Protein 5A74 (pdb70)

CATH classification: 3.10.28.10

B-factor: mean 19.37, std 8.5, range [7.33, 77.97]

Nearest PDB structures (foldseek):
  5a72-assembly1_A  TM=1.005E+00  e=6.242E-28  Chlorella vulgaris
  5a78-assembly1_A  TM=1.002E+00  e=8.745E-28  Chlorella vulgaris
  3mxb-assembly2_S  TM=9.569E-01  e=2.204E-15  Chlamydomonas reinhardtii
  2vbo-assembly1_A  TM=9.595E-01  e=2.332E-15  Chlamydomonas reinhardtii
  5gkk-assembly1_A  TM=7.804E-01  e=4.372E-10  Thermotoga neapolitana

Sequence (315 aa):
NFHDQLKFAWLAGFVDADGCINAQIVSREDYLLKYQVRVSLTVFQSTTQHFILLDIQKILGCGTVRKRNDGMSEFCVVGGTSLQTTLEKLLPYLQLKRAQAKLVLQIIKKLPNTKDPSVLMEAALLADKVGLLTDGKKRTILAENVRECLKKLGHVVNFHDQLKFAWLAGFVDADGCINAQIVSREDYLLKYQVRVSLTVFQSTTQHFILLDIQKILGCGTVRKRNDGMSEFCVVGGTSLQTTLEKLLPYLQLKRAQAKLVLQIIKKLPNTKDPSVLMEAALLADKVGLLTDGKKRTILAENVRECLKKLGHVVS

Foldseek 3Di:
DVVLLVVLLVVLVQCLPFKDWAWAWDADCPQLLRTDTKTKIKGKDFVVPQVVLVVVCVSLVDWDKDDDPPRMIMTMDIDLPSLLSSLVSNLVNHDQCNVSSVLVNVLSVLRVPCNQLVSVLVSQQSRQVSVVSDPDDPRDDGSVNSVVSCVVSVHDD/DVVLLVVLLVVLVQCLPFKDWAWAWDADCPQLLRIDIKTKIKGKDFVVVQVVLVVVCVSLVDFDWDDDPPRMIMTMDMDLPSLLSSLVSNLVNHDQCNVSSVLVNVLSVLRVPCNPLQSVLVSQQSRQVSVVSDPDPPHDDGSVNSVVSCVVSVHDYD

Secondary structure (DSSP, 8-state):
-HHHHHHHHHHHHHHHHHEEEEEEEEE-TTSSSSEEEEEEEEEEEEGGGTHHHHHHHHHHT--EEEE-TTSEEEEEEESHHHHHHHHHHHTTT-SSSHHHHHHHHHHHHHGGGTTSHHHHHHHHHHHHHHHTTS--S-----HHHHHHHHHHTT---/-HHHHHHHHHHHHHHHHHEEEEEEEEE-TTSTTSEEEEEEEEEEEEGGGHHHHHHHHHHHS--EEEE-TTSEEEEEEESHHHHHHHHHHHTTT-SSSHHHHHHHHHHHHHGGGTTSHHHHHHHHHHHHHHHTTS--S-----HHHHHHHHHHTT----

InterPro domains:
  IPR004860 Homing endonuclease, LAGLIDADG domain [PF00961] (15-99)
  IPR027434 Homing endonuclease [G3DSA:3.10.28.10] (1-161)
  IPR027434 Homing endonuclease [SSF55608] (10-146)

Structure (mmCIF, N/CA/C/O backbone):
data_5A74
#
_entry.id   5A74
#
_cell.length_a   62.730
_cell.length_b   82.030
_cell.length_c   94.490
_cell.angle_alpha   90.00
_cell.angle_beta   90.00
_cell.angle_gamma   90.00
#
_symmetry.space_group_name_H-M   'P 21 21 21'
#
loop_
_entity.id
_entity.type
_entity.pdbx_description
1 polymer 'DNA ENDONUCLEASE I-CVUI'
2 polymer "14MER DNA, 5'-D(*TP*CP*AP*GP*AP*AP*CP*GP*TP*CP*GP*TP*AP*CP)-3'"
3 polymer "10MER DNA, 5'-D(*GP*AP*CP*GP*TP*TP*CP*TP*GP*AP)-3'"
4 non-polymer 'MANGANESE (II) ION'
5 water water
#
loop_
_atom_site.group_PDB
_atom_site.id
_atom_site.type_symbol
_atom_site.label_atom_id
_atom_site.label_alt_id
_atom_site.label_comp_id
_atom_site.label_asym_id
_atom_site.label_entity_id
_atom_site.label_seq_id
_atom_site.pdbx_PDB_ins_code
_atom_site.Cartn_x
_atom_site.Cartn_y
_atom_site.Cartn_z
_atom_site.occupancy
_atom_site.B_iso_or_equiv
_atom_site.auth_seq_id
_atom_site.auth_comp_id
_atom_site.auth_asym_id
_atom_site.auth_atom_id
_atom_site.pdbx_PDB_model_num
ATOM 1 N N . ASN A 1 5 ? 8.392 125.163 114.614 1.00 39.29 6 ASN A N 1
ATOM 2 C CA . ASN A 1 5 ? 8.706 124.794 115.994 1.00 49.26 6 ASN A CA 1
ATOM 3 C C . ASN A 1 5 ? 10.095 124.211 116.121 1.00 45.96 6 ASN A C 1
ATOM 4 O O . ASN A 1 5 ? 10.460 123.318 115.366 1.00 49.50 6 ASN A O 1
ATOM 9 N N . PHE A 1 6 ? 10.864 124.699 117.086 1.00 50.21 7 PHE A N 1
ATOM 10 C CA . PHE A 1 6 ? 12.115 124.044 117.445 1.00 52.70 7 PHE A CA 1
ATOM 11 C C . PHE A 1 6 ? 11.727 122.813 118.265 1.00 46.46 7 PHE A C 1
ATOM 12 O O . PHE A 1 6 ? 12.464 121.829 118.337 1.00 40.47 7 PHE A O 1
ATOM 20 N N . HIS A 1 7 ? 10.544 122.884 118.871 1.00 48.09 8 HIS A N 1
ATOM 21 C CA . HIS A 1 7 ? 9.980 121.794 119.664 1.00 46.27 8 HIS A CA 1
ATOM 22 C C . HIS A 1 7 ? 9.531 120.608 118.797 1.00 41.78 8 HIS A C 1
ATOM 23 O O . HIS A 1 7 ? 9.830 119.454 119.118 1.00 36.44 8 HIS A O 1
ATOM 30 N N . ASP A 1 8 ? 8.822 120.881 117.703 1.00 42.66 9 ASP A N 1
ATOM 31 C CA . ASP A 1 8 ? 8.406 119.806 116.804 1.00 35.65 9 ASP A CA 1
ATOM 32 C C . ASP A 1 8 ? 9.622 119.147 116.164 1.00 31.99 9 ASP A C 1
ATOM 33 O O . ASP A 1 8 ? 9.656 117.926 115.978 1.00 29.47 9 ASP A O 1
ATOM 38 N N . GLN A 1 9 ? 10.627 119.956 115.843 1.00 35.12 10 GLN A N 1
ATOM 39 C CA . GLN A 1 9 ? 11.851 119.431 115.247 1.00 30.30 10 GLN A CA 1
ATOM 40 C C . GLN A 1 9 ? 12.612 118.554 116.235 1.00 29.21 10 GLN A C 1
ATOM 41 O O . GLN A 1 9 ? 13.291 117.604 115.833 1.00 26.44 10 GLN A O 1
ATOM 47 N N . LEU A 1 10 ? 12.496 118.866 117.525 1.00 29.62 11 LEU A N 1
ATOM 48 C CA . LEU A 1 10 ? 13.118 118.042 118.556 1.00 22.90 11 LEU A CA 1
ATOM 49 C C . LEU A 1 10 ? 12.442 116.676 118.605 1.00 21.02 11 LEU A C 1
ATOM 50 O O . LEU A 1 10 ? 13.112 115.643 118.756 1.00 15.63 11 LEU A O 1
ATOM 55 N N . LYS A 1 11 ? 11.115 116.682 118.472 1.00 19.75 12 LYS A N 1
ATOM 56 C CA . LYS A 1 11 ? 10.341 115.451 118.391 1.00 18.27 12 LYS A CA 1
ATOM 57 C C . LYS A 1 11 ? 10.786 114.575 117.208 1.00 19.30 12 LYS A C 1
ATOM 58 O O . LYS A 1 11 ? 11.129 113.403 117.399 1.00 17.74 12 LYS A O 1
ATOM 64 N N . PHE A 1 12 ? 10.797 115.142 115.998 1.00 18.94 13 PHE A N 1
ATOM 65 C CA . PHE A 1 12 ? 11.131 114.371 114.799 1.00 18.88 13 PHE A CA 1
ATOM 66 C C . PHE A 1 12 ? 12.544 113.789 114.855 1.00 15.96 13 PHE A C 1
ATOM 67 O O . PHE A 1 12 ? 12.765 112.656 114.430 1.00 15.06 13 PHE A O 1
ATOM 75 N N . ALA A 1 13 ? 13.493 114.568 115.374 1.00 16.25 14 ALA A N 1
ATOM 76 C CA . ALA A 1 13 ? 14.884 114.112 115.537 1.00 15.93 14 ALA A CA 1
ATOM 77 C C . ALA A 1 13 ? 14.967 112.877 116.446 1.00 15.65 14 ALA A C 1
ATOM 78 O O . ALA A 1 13 ? 15.677 111.904 116.135 1.00 12.06 14 ALA A O 1
ATOM 80 N N . TRP A 1 14 ? 14.233 112.924 117.561 1.00 14.58 15 TRP A N 1
ATOM 81 C CA . TRP A 1 14 ? 14.099 111.780 118.456 1.00 13.20 15 TRP A CA 1
ATOM 82 C C . TRP A 1 14 ? 13.427 110.602 117.746 1.00 15.07 15 TRP A C 1
ATOM 83 O O . TRP A 1 14 ? 13.866 109.452 117.883 1.00 14.41 15 TRP A O 1
ATOM 94 N N . LEU A 1 15 ? 12.361 110.881 116.996 1.00 14.23 16 LEU A N 1
ATOM 95 C CA . LEU A 1 15 ? 11.655 109.821 116.275 1.00 15.35 16 LEU A CA 1
ATOM 96 C C . LEU A 1 15 ? 12.542 109.175 115.201 1.00 12.37 16 LEU A C 1
ATOM 97 O O . LEU A 1 15 ? 12.527 107.957 115.017 1.00 11.11 16 LEU A O 1
ATOM 102 N N . ALA A 1 16 ? 13.326 109.991 114.508 1.00 11.15 17 ALA A N 1
ATOM 103 C CA . ALA A 1 16 ? 14.221 109.482 113.478 1.00 14.59 17 ALA A CA 1
ATOM 104 C C . ALA A 1 16 ? 15.194 108.484 114.092 1.00 11.72 17 ALA A C 1
ATOM 105 O O . ALA A 1 16 ? 15.447 107.409 113.525 1.00 9.38 17 ALA A O 1
ATOM 107 N N . GLY A 1 17 ? 15.729 108.856 115.255 1.00 13.24 18 GLY A N 1
ATOM 108 C CA . GLY A 1 17 ? 16.602 107.986 116.020 1.00 10.80 18 GLY A CA 1
ATOM 109 C C . GLY A 1 17 ? 15.909 106.668 116.287 1.00 10.52 18 GLY A C 1
ATOM 110 O O . GLY A 1 17 ? 16.458 105.601 115.976 1.00 11.47 18 GLY A O 1
ATOM 111 N N . PHE A 1 18 ? 14.694 106.747 116.836 1.00 10.43 19 PHE A N 1
ATOM 112 C CA . PHE A 1 18 ? 13.903 105.562 117.131 1.00 9.31 19 PHE A CA 1
ATOM 113 C C . PHE A 1 18 ? 13.665 104.729 115.888 1.00 9.80 19 PHE A C 1
ATOM 114 O O . PHE A 1 18 ? 13.842 103.507 115.905 1.00 10.22 19 PHE A O 1
ATOM 122 N N . VAL A 1 19 ? 13.262 105.386 114.807 1.00 10.46 20 VAL A N 1
ATOM 123 C CA . VAL A 1 19 ? 13.052 104.677 113.555 1.00 11.87 20 VAL A CA 1
ATOM 124 C C . VAL A 1 19 ? 14.360 104.067 113.072 1.00 11.32 20 VAL A C 1
ATOM 125 O O . VAL A 1 19 ? 14.401 102.866 112.757 1.00 10.69 20 VAL A O 1
ATOM 129 N N . ASP A 1 20 ? 15.428 104.872 113.035 1.00 9.53 21 ASP A N 1
ATOM 130 C CA . ASP A 1 20 ? 16.735 104.377 112.583 1.00 12.82 21 ASP A CA 1
ATOM 131 C C . ASP A 1 20 ? 17.100 103.069 113.295 1.00 12.69 21 ASP A C 1
ATOM 132 O O . ASP A 1 20 ? 17.747 102.186 112.719 1.00 11.30 21 ASP A O 1
ATOM 137 N N . ALA A 1 21 ? 16.635 102.939 114.535 1.00 11.32 22 ALA A N 1
ATOM 138 C CA . ALA A 1 21 ? 16.973 101.794 115.363 1.00 11.08 22 ALA A CA 1
ATOM 139 C C . ALA A 1 21 ? 15.867 100.722 115.384 1.00 13.80 22 ALA A C 1
ATOM 140 O O . ALA A 1 21 ? 16.113 99.568 115.011 1.00 13.88 22 ALA A O 1
ATOM 142 N N . ASP A 1 22 ? 14.654 101.089 115.805 1.00 11.96 23 ASP A N 1
ATOM 143 C CA . ASP A 1 22 ? 13.588 100.094 115.943 1.00 11.51 23 ASP A CA 1
ATOM 144 C C . ASP A 1 22 ? 12.438 100.259 114.954 1.00 11.95 23 ASP A C 1
ATOM 145 O O . ASP A 1 22 ? 11.295 99.907 115.259 1.00 9.72 23 ASP A O 1
ATOM 150 N N . GLY A 1 23 ? 12.738 100.776 113.768 1.00 13.99 24 GLY A N 1
ATOM 151 C CA . GLY A 1 23 ? 11.705 101.013 112.776 1.00 15.61 24 GLY A CA 1
ATOM 152 C C . GLY A 1 23 ? 11.969 100.344 111.438 1.00 15.08 24 GLY A C 1
ATOM 153 O O . GLY A 1 23 ? 12.996 99.688 111.238 1.00 15.72 24 GLY A O 1
ATOM 154 N N . CYS A 1 24 ? 11.031 100.518 110.515 1.00 16.97 25 CYS A N 1
ATOM 155 C CA . CYS A 1 24 ? 11.159 99.958 109.187 1.00 11.80 25 CYS A CA 1
ATOM 156 C C . CYS A 1 24 ? 10.528 100.903 108.167 1.00 13.16 25 CYS A C 1
ATOM 157 O O . CYS A 1 24 ? 9.354 101.247 108.270 1.00 14.99 25 CYS A O 1
ATOM 160 N N . ILE A 1 25 ? 11.321 101.347 107.197 1.00 13.30 26 ILE A N 1
ATOM 161 C CA . ILE A 1 25 ? 10.785 102.092 106.068 1.00 13.16 26 ILE A CA 1
ATOM 162 C C . ILE A 1 25 ? 10.907 101.178 104.855 1.00 16.87 26 ILE A C 1
ATOM 163 O O . ILE A 1 25 ? 12.025 100.804 104.467 1.00 16.29 26 ILE A O 1
ATOM 168 N N . ASN A 1 26 ? 9.774 100.810 104.256 1.00 12.36 27 ASN A N 1
ATOM 169 C CA . ASN A 1 26 ? 9.802 99.747 103.259 1.00 10.67 27 ASN A CA 1
ATOM 170 C C . ASN A 1 26 ? 8.885 99.961 102.053 1.00 14.07 27 ASN A C 1
ATOM 171 O O . ASN A 1 26 ? 7.853 100.634 102.130 1.00 13.97 27 ASN A O 1
ATOM 176 N N . ALA A 1 27 ? 9.271 99.372 100.931 1.00 11.05 28 ALA A N 1
ATOM 177 C CA . ALA A 1 27 ? 8.370 99.249 99.803 1.00 13.07 28 ALA A CA 1
ATOM 178 C C . ALA A 1 27 ? 8.274 97.772 99.492 1.00 13.95 28 ALA A C 1
ATOM 179 O O . ALA A 1 27 ? 9.306 97.109 99.323 1.00 15.58 28 ALA A O 1
ATOM 181 N N . GLN A 1 28 ? 7.077 97.250 99.405 1.00 12.08 29 GLN A N 1
ATOM 182 C CA . GLN A 1 28 ? 6.897 95.905 98.950 1.00 14.95 29 GLN A CA 1
ATOM 183 C C . GLN A 1 28 ? 5.983 95.743 97.778 1.00 13.56 29 GLN A C 1
ATOM 184 O O . GLN A 1 28 ? 5.212 96.565 97.516 1.00 14.53 29 GLN A O 1
ATOM 190 N N . ILE A 1 29 ? 6.105 94.638 97.087 1.00 12.89 30 ILE A N 1
ATOM 191 C CA . ILE A 1 29 ? 5.147 94.274 96.057 1.00 13.73 30 ILE A CA 1
ATOM 192 C C . ILE A 1 29 ? 4.148 93.306 96.683 1.00 13.29 30 ILE A C 1
ATOM 193 O O . ILE A 1 29 ? 4.522 92.213 97.130 1.00 14.35 30 ILE A O 1
ATOM 198 N N . VAL A 1 30 ? 2.885 93.716 96.753 1.00 11.51 31 VAL A N 1
ATOM 199 C CA . VAL A 1 30 ? 1.880 92.844 97.343 1.00 11.65 31 VAL A CA 1
ATOM 200 C C . VAL A 1 30 ? 0.931 92.346 96.277 1.00 12.22 31 VAL A C 1
ATOM 201 O O . VAL A 1 30 ? 0.528 93.084 95.368 1.00 14.32 31 VAL A O 1
ATOM 205 N N . SER A 1 31 ? 0.620 91.064 96.362 1.00 14.69 32 SER A N 1
ATOM 206 C CA . SER A 1 31 ? -0.335 90.471 95.446 1.00 16.28 32 SER A CA 1
ATOM 207 C C . SER A 1 31 ? -1.744 91.036 95.718 1.00 15.43 32 SER A C 1
ATOM 208 O O . SER A 1 31 ? -2.192 91.071 96.862 1.00 12.96 32 SER A O 1
ATOM 211 N N . ARG A 1 32 ? -2.401 91.533 94.670 1.00 14.26 33 ARG A N 1
ATOM 212 C CA . ARG A 1 32 ? -3.805 91.955 94.740 1.00 15.43 33 ARG A CA 1
ATOM 213 C C . ARG A 1 32 ? -4.549 91.265 93.595 1.00 18.43 33 ARG A C 1
ATOM 214 O O . ARG A 1 32 ? -4.382 91.639 92.414 1.00 14.43 33 ARG A O 1
ATOM 222 N N . GLU A 1 33 ? -5.366 90.268 93.942 1.00 19.65 34 GLU A N 1
ATOM 223 C CA . GLU A 1 33 ? -6.029 89.430 92.942 1.00 21.48 34 GLU A CA 1
ATOM 224 C C . GLU A 1 33 ? -7.061 90.157 92.090 1.00 15.44 34 GLU A C 1
ATOM 225 O O . GLU A 1 33 ? -7.264 89.793 90.931 1.00 20.17 34 GLU A O 1
ATOM 231 N N . ASP A 1 34 ? -7.702 91.181 92.642 1.00 13.82 35 ASP A N 1
ATOM 232 C CA . ASP A 1 34 ? -8.710 91.915 91.872 1.00 20.74 35 ASP A CA 1
ATOM 233 C C . ASP A 1 34 ? -8.174 93.206 91.218 1.00 18.78 35 ASP A C 1
ATOM 234 O O . ASP A 1 34 ? -8.949 93.977 90.647 1.00 19.02 35 ASP A O 1
ATOM 239 N N . TYR A 1 35 ? -6.860 93.435 91.286 1.00 16.21 36 TYR A N 1
ATOM 240 C CA . TYR A 1 35 ? -6.243 94.488 90.471 1.00 15.70 36 TYR A CA 1
ATOM 241 C C . TYR A 1 35 ? -6.162 93.981 89.028 1.00 15.96 36 TYR A C 1
ATOM 242 O O . TYR A 1 35 ? -5.931 92.786 88.800 1.00 14.21 36 TYR A O 1
ATOM 251 N N . LEU A 1 36 ? -6.337 94.873 88.056 1.00 16.79 37 LEU A N 1
ATOM 252 C CA . LEU A 1 36 ? -6.180 94.490 86.662 1.00 14.25 37 LEU A CA 1
ATOM 253 C C . LEU A 1 36 ? -4.735 94.083 86.433 1.00 16.18 37 LEU A C 1
ATOM 254 O O . LEU A 1 36 ? -4.436 93.235 85.585 1.00 16.34 37 LEU A O 1
ATOM 259 N N . LEU A 1 37 ? -3.839 94.691 87.206 1.00 15.04 38 LEU A N 1
ATOM 260 C CA . LEU A 1 37 ? -2.414 94.430 87.071 1.00 14.72 38 LEU A CA 1
ATOM 261 C C . LEU A 1 37 ? -1.883 93.444 88.123 1.00 13.99 38 LEU A C 1
ATOM 262 O O . LEU A 1 37 ? -0.688 93.118 88.134 1.00 12.82 38 LEU A O 1
ATOM 267 N N . LYS A 1 38 ? -2.780 92.982 88.998 1.00 13.35 39 LYS A N 1
ATOM 268 C CA . LYS A 1 38 ? -2.493 91.889 89.936 1.00 14.78 39 LYS A CA 1
ATOM 269 C C . LYS A 1 38 ? -1.510 92.223 91.084 1.00 13.19 39 LYS A C 1
ATOM 270 O O . LYS A 1 38 ? -1.287 91.396 91.983 1.00 12.50 39 LYS A O 1
ATOM 276 N N . TYR A 1 39 ? -0.933 93.422 91.073 1.00 9.86 40 TYR A N 1
ATOM 277 C CA . TYR A 1 39 ? 0.045 93.768 92.093 1.00 10.47 40 TYR A CA 1
ATOM 278 C C . TYR A 1 39 ? -0.068 95.223 92.500 1.00 13.31 40 TYR A C 1
ATOM 279 O O . TYR A 1 39 ? -0.316 96.099 91.659 1.00 11.01 40 TYR A O 1
ATOM 288 N N . GLN A 1 40 ? 0.116 95.475 93.795 1.00 12.14 41 GLN A N 1
ATOM 289 C CA . GLN A 1 4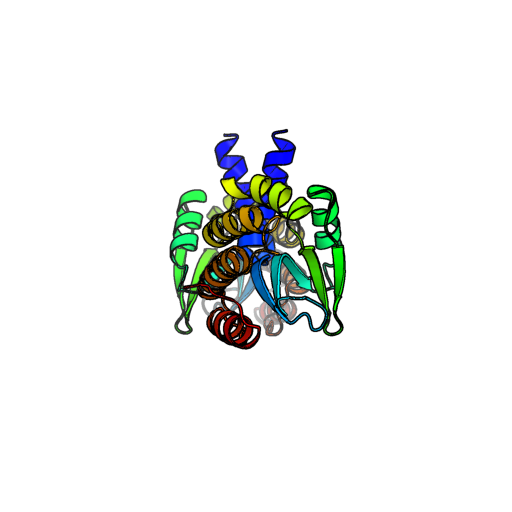0 ? 0.257 96.832 94.283 1.00 9.91 41 GLN A CA 1
ATOM 290 C C . GLN A 1 40 ? 1.694 97.022 94.769 1.00 11.08 41 GLN A C 1
ATOM 291 O O . GLN A 1 40 ? 2.311 96.070 95.262 1.00 13.29 41 GLN A O 1
ATOM 297 N N . VAL A 1 41 ? 2.242 98.227 94.607 1.00 9.19 42 VAL A N 1
ATOM 298 C CA . VAL A 1 41 ? 3.449 98.598 95.343 1.00 10.34 42 VAL A CA 1
ATOM 299 C C . VAL A 1 41 ? 3.024 99.378 96.585 1.00 14.15 42 VAL A C 1
ATOM 300 O O . VAL A 1 41 ? 2.598 100.536 96.488 1.00 14.93 42 VAL A O 1
ATOM 304 N N . ARG A 1 42 ? 3.111 98.722 97.742 1.00 13.27 43 ARG A N 1
ATOM 305 C CA . ARG A 1 42 ? 2.727 99.304 99.025 1.00 13.84 43 ARG A CA 1
ATOM 306 C C . ARG A 1 42 ? 3.940 99.915 99.723 1.00 14.44 43 ARG A C 1
ATOM 307 O O . ARG A 1 42 ? 5.003 99.296 99.781 1.00 14.20 43 ARG A O 1
ATOM 315 N N . VAL A 1 43 ? 3.781 101.136 100.232 1.00 14.93 44 VAL A N 1
ATOM 316 C CA . VAL A 1 43 ? 4.866 101.845 100.916 1.00 12.81 44 VAL A CA 1
ATOM 317 C C . VAL A 1 43 ? 4.478 102.091 102.365 1.00 11.82 44 VAL A C 1
ATOM 318 O O . VAL A 1 43 ? 3.296 102.330 102.674 1.00 11.41 44 VAL A O 1
ATOM 322 N N . SER A 1 44 ? 5.459 102.031 103.262 1.00 12.71 45 SER A N 1
ATOM 323 C CA . SER A 1 44 ? 5.155 102.143 104.692 1.00 13.89 45 SER A CA 1
ATOM 324 C C . SER A 1 44 ? 6.327 102.567 105.576 1.00 13.56 45 SER A C 1
ATOM 325 O O . SER A 1 44 ? 7.499 102.303 105.270 1.00 14.71 45 SER A O 1
ATOM 328 N N . LEU A 1 45 ? 5.988 103.228 106.680 1.00 17.03 46 LEU A N 1
ATOM 329 C CA . LEU A 1 45 ? 6.885 103.335 107.827 1.00 14.50 46 LEU A CA 1
ATOM 330 C C . LEU A 1 45 ? 6.269 102.556 108.985 1.00 12.53 46 LEU A C 1
ATOM 331 O O . LEU A 1 45 ? 5.080 102.728 109.302 1.00 13.82 46 LEU A O 1
ATOM 336 N N . THR A 1 46 ? 7.058 101.690 109.610 1.00 13.48 47 THR A N 1
ATOM 337 C CA . THR A 1 46 ? 6.569 100.923 110.754 1.00 14.15 47 THR A CA 1
ATOM 338 C C . THR A 1 46 ? 7.511 101.072 111.949 1.00 15.25 47 THR A C 1
ATOM 339 O O . THR A 1 46 ? 8.730 101.138 111.786 1.00 15.22 47 THR A O 1
ATOM 343 N N . VAL A 1 47 ? 6.942 101.148 113.147 1.00 16.05 48 VAL A N 1
ATOM 344 C CA . VAL A 1 47 ? 7.744 101.183 114.370 1.00 13.72 48 VAL A CA 1
ATOM 345 C C . VAL A 1 47 ? 7.307 100.037 115.278 1.00 14.23 48 VAL A C 1
ATOM 346 O O . VAL A 1 47 ? 6.113 99.851 115.544 1.00 13.96 48 VAL A O 1
ATOM 350 N N . PHE A 1 48 ? 8.281 99.263 115.742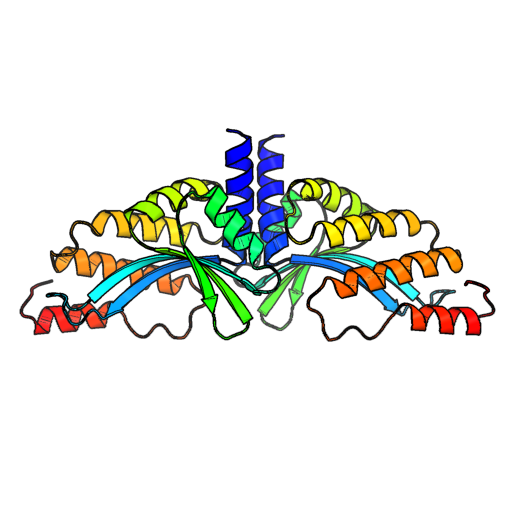 1.00 12.90 49 PHE A N 1
ATOM 351 C CA . PHE A 1 48 ? 7.997 98.081 116.544 1.00 13.35 49 PHE A CA 1
ATOM 352 C C . PHE A 1 48 ? 8.438 98.299 117.980 1.00 11.69 49 PHE A C 1
ATOM 353 O O . PHE A 1 48 ? 9.486 98.900 118.233 1.00 14.43 49 PHE A O 1
ATOM 361 N N . GLN A 1 49 ? 7.642 97.816 118.924 1.00 15.05 50 GLN A N 1
ATOM 362 C CA . GLN A 1 49 ? 8.044 97.852 120.320 1.00 14.19 50 GLN A CA 1
ATOM 363 C C . GLN A 1 49 ? 7.173 96.851 121.051 1.00 14.17 50 GLN A C 1
ATOM 364 O O . GLN A 1 49 ? 5.997 96.689 120.714 1.00 11.19 50 GLN A O 1
ATOM 370 N N . SER A 1 50 ? 7.769 96.155 122.018 1.00 16.11 51 SER A N 1
ATOM 371 C CA . SER A 1 50 ? 7.053 95.206 122.870 1.00 14.94 51 SER A CA 1
ATOM 372 C C . SER A 1 50 ? 5.773 95.823 123.433 1.00 15.30 51 SER A C 1
ATOM 373 O O . SER A 1 50 ? 5.734 97.022 123.746 1.00 15.56 51 SER A O 1
ATOM 376 N N . THR A 1 51 ? 4.731 95.006 123.568 1.00 10.87 52 THR A N 1
ATOM 377 C CA . THR A 1 51 ? 3.456 95.503 124.072 1.00 16.35 52 THR A CA 1
ATOM 378 C C . THR A 1 51 ? 3.599 96.040 125.507 1.00 19.05 52 THR A C 1
ATOM 379 O O . THR A 1 51 ? 2.762 96.827 125.964 1.00 16.03 52 THR A O 1
ATOM 383 N N . THR A 1 52 ? 4.667 95.635 126.203 1.00 15.38 53 THR A N 1
ATOM 384 C CA . THR A 1 52 ? 4.925 96.134 127.560 1.00 16.11 53 THR A CA 1
ATOM 385 C C . THR A 1 52 ? 5.107 97.658 127.582 1.00 18.67 53 THR A C 1
ATOM 386 O O . THR A 1 52 ? 4.788 98.316 128.580 1.00 21.49 53 THR A O 1
ATOM 390 N N . GLN A 1 53 ? 5.616 98.206 126.479 1.00 17.91 54 GLN A N 1
ATOM 391 C CA . GLN A 1 53 ? 5.752 99.651 126.321 1.00 17.84 54 GLN A CA 1
ATOM 392 C C . GLN A 1 53 ? 4.908 100.111 125.148 1.00 16.66 54 GLN A C 1
ATOM 393 O O . GLN A 1 53 ? 5.349 100.917 124.333 1.00 14.90 54 GLN A O 1
ATOM 399 N N . HIS A 1 54 ? 3.685 99.594 125.087 1.00 15.11 55 HIS A N 1
ATOM 400 C CA . HIS A 1 54 ? 2.731 99.918 124.032 1.00 14.04 55 HIS A CA 1
ATOM 401 C C . HIS A 1 54 ? 2.508 101.419 123.847 1.00 14.61 55 HIS A C 1
ATOM 402 O O . HIS A 1 54 ? 2.361 101.902 122.713 1.00 15.50 55 HIS A O 1
ATOM 409 N N . PHE A 1 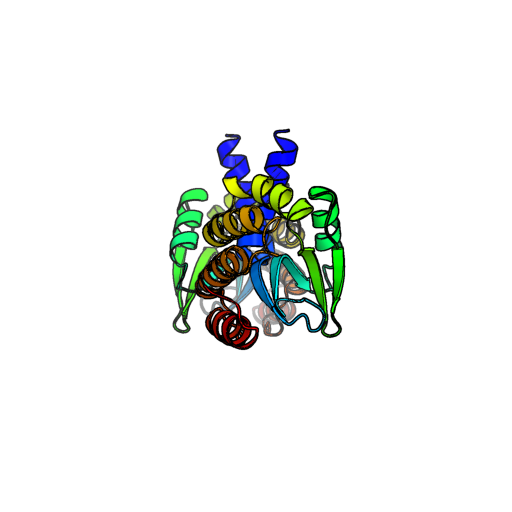55 ? 2.473 102.151 124.960 1.00 13.51 56 PHE A N 1
ATOM 410 C CA . PHE A 1 55 ? 2.090 103.562 124.930 1.00 13.82 56 PHE A CA 1
ATOM 411 C C . PHE A 1 55 ? 2.944 104.406 123.987 1.00 16.46 56 PHE A C 1
ATOM 412 O O . PHE A 1 55 ? 2.431 105.329 123.349 1.00 17.10 56 PHE A O 1
ATOM 420 N N . ILE A 1 56 ? 4.236 104.080 123.897 1.00 17.20 57 ILE A N 1
ATOM 421 C CA . ILE A 1 56 ? 5.181 104.859 123.102 1.00 14.29 57 ILE A CA 1
ATOM 422 C C . ILE A 1 56 ? 4.741 104.939 121.639 1.00 15.74 57 ILE A C 1
ATOM 423 O O . ILE A 1 56 ? 4.998 105.938 120.963 1.00 18.07 57 ILE A O 1
ATOM 428 N N . LEU A 1 57 ? 4.050 103.903 121.163 1.00 13.23 58 LEU A N 1
ATOM 429 C CA . LEU A 1 57 ? 3.589 103.881 119.779 1.00 14.92 58 LEU A CA 1
ATOM 430 C C . LEU A 1 57 ? 2.447 104.860 119.578 1.00 16.56 58 LEU A C 1
ATOM 431 O O . LEU A 1 57 ? 2.283 105.419 118.485 1.00 14.65 58 LEU A O 1
ATOM 436 N N . LEU A 1 58 ? 1.648 105.047 120.629 1.00 14.03 59 LEU A N 1
ATOM 437 C CA . LEU A 1 58 ? 0.527 105.982 120.569 1.00 14.69 59 LEU A CA 1
ATOM 438 C C . LEU A 1 58 ? 1.090 107.397 120.614 1.00 16.13 59 LEU A C 1
ATOM 439 O O . LEU A 1 58 ? 0.598 108.300 119.912 1.00 14.56 59 LEU A O 1
ATOM 444 N N . ASP A 1 59 ? 2.139 107.574 121.419 1.00 13.35 60 ASP A N 1
ATOM 445 C CA . ASP A 1 59 ? 2.837 108.850 121.489 1.00 16.25 60 ASP A CA 1
ATOM 446 C C . ASP A 1 59 ? 3.412 109.205 120.118 1.00 16.69 60 ASP A C 1
ATOM 447 O O . ASP A 1 59 ? 3.415 110.373 119.728 1.00 18.69 60 ASP A O 1
ATOM 452 N N . ILE A 1 60 ? 3.885 108.195 119.387 1.00 14.13 61 ILE A N 1
ATOM 453 C CA . ILE A 1 60 ? 4.432 108.413 118.044 1.00 16.04 61 ILE A CA 1
ATOM 454 C C . ILE A 1 60 ? 3.323 108.824 117.084 1.00 16.25 61 ILE A C 1
ATOM 455 O O . ILE A 1 60 ? 3.527 109.666 116.209 1.00 16.84 61 ILE A O 1
ATOM 460 N N . GLN A 1 61 ? 2.144 108.238 117.265 1.00 16.08 62 GLN A N 1
ATOM 461 C CA . GLN A 1 61 ? 0.996 108.542 116.426 1.00 14.17 62 GLN A CA 1
ATOM 462 C C . GLN A 1 61 ? 0.570 109.988 116.647 1.00 15.44 62 GLN A C 1
ATOM 463 O O . GLN A 1 61 ? 0.283 110.721 115.690 1.00 19.24 62 GLN A O 1
ATOM 469 N N . LYS A 1 62 ? 0.562 110.394 117.914 1.00 14.67 63 LYS A N 1
ATOM 470 C CA . LYS A 1 62 ? 0.202 111.756 118.303 1.00 15.47 63 LYS A CA 1
ATOM 471 C C . LYS A 1 62 ? 1.161 112.772 117.677 1.00 18.20 63 LYS A C 1
ATOM 472 O O . LYS A 1 62 ? 0.716 113.765 117.085 1.00 16.77 63 LYS A O 1
ATOM 478 N N . ILE A 1 63 ? 2.468 112.511 117.799 1.00 13.38 64 ILE A N 1
ATOM 479 C CA . ILE A 1 63 ? 3.497 113.305 117.121 1.00 15.40 64 ILE A CA 1
ATOM 480 C C . ILE A 1 63 ? 3.239 113.472 115.612 1.00 21.27 64 ILE A C 1
ATOM 481 O O . ILE A 1 63 ? 3.312 114.584 115.090 1.00 27.96 64 ILE A O 1
ATOM 486 N N . LEU A 1 64 ? 2.943 112.372 114.920 1.00 18.75 65 LEU A N 1
ATOM 487 C CA . LEU A 1 64 ? 2.772 112.395 113.466 1.00 16.74 65 LEU A CA 1
ATOM 488 C C . LEU A 1 64 ? 1.382 112.813 112.995 1.00 19.00 65 LEU A C 1
ATOM 489 O O . LEU A 1 64 ? 1.227 113.255 111.849 1.00 20.53 65 LEU A O 1
ATOM 494 N N . GLY A 1 65 ? 0.372 112.662 113.849 1.00 16.50 66 GLY A N 1
ATOM 495 C CA . GLY A 1 65 ? -0.981 113.043 113.467 1.00 15.18 66 GLY A CA 1
ATOM 496 C C . GLY A 1 65 ? -1.670 112.098 112.494 1.00 15.54 66 GLY A C 1
ATOM 497 O O . GLY A 1 65 ? -2.788 112.368 112.052 1.00 18.82 66 GLY A O 1
ATOM 498 N N . CYS A 1 66 ? -1.006 110.995 112.159 1.00 16.14 67 CYS A N 1
ATOM 499 C CA . CYS A 1 66 ? -1.606 109.934 111.347 1.00 15.83 67 CYS A CA 1
ATOM 500 C C . CYS A 1 66 ? -1.032 108.573 111.748 1.00 14.03 67 CYS A C 1
ATOM 501 O O . CYS A 1 66 ? -0.223 108.477 112.674 1.00 15.67 67 CYS A O 1
ATOM 504 N N . GLY A 1 67 ? -1.437 107.521 111.046 1.00 15.25 68 GLY A N 1
ATOM 505 C CA . GLY A 1 67 ? -0.912 106.195 111.317 1.00 13.38 68 GLY A CA 1
ATOM 506 C C . GLY A 1 67 ? -1.780 105.388 112.266 1.00 16.41 68 GLY A C 1
ATOM 507 O O . GLY A 1 67 ? -2.583 105.950 113.024 1.00 18.33 68 GLY A O 1
ATOM 508 N N . THR A 1 68 ? -1.607 104.066 112.229 1.00 16.31 69 THR A N 1
ATOM 509 C CA . THR A 1 68 ? -2.360 103.159 113.090 1.00 14.48 69 THR A CA 1
ATOM 510 C C . THR A 1 68 ? -1.468 102.396 114.062 1.00 14.86 69 THR A C 1
ATOM 511 O O . THR A 1 68 ? -0.307 102.084 113.762 1.00 14.67 69 THR A O 1
ATOM 515 N N . VAL A 1 69 ? -2.034 102.071 115.216 1.00 12.25 70 VAL A N 1
ATOM 516 C CA . VAL A 1 69 ? -1.364 101.240 116.206 1.00 11.65 70 VAL A CA 1
ATOM 517 C C . VAL A 1 69 ? -2.152 99.931 116.351 1.00 12.80 70 VAL A C 1
ATOM 518 O O . VAL A 1 69 ? -3.378 99.965 116.485 1.00 12.99 70 VAL A O 1
ATOM 522 N N . ARG A 1 70 ? -1.459 98.790 116.314 1.00 14.52 71 ARG A N 1
ATOM 523 C CA . ARG A 1 70 ? -2.082 97.484 116.581 1.00 14.22 71 ARG A CA 1
ATOM 524 C C . ARG A 1 70 ? -1.253 96.649 117.569 1.00 16.88 71 ARG A C 1
ATOM 525 O O . ARG A 1 70 ? -0.060 96.914 117.777 1.00 15.16 71 ARG A O 1
ATOM 533 N N . LYS A 1 71 ? -1.887 95.631 118.155 1.00 16.84 72 LYS A N 1
ATOM 534 C CA . LYS A 1 71 ? -1.183 94.602 118.923 1.00 14.00 72 LYS A CA 1
ATOM 535 C C . LYS A 1 71 ? -1.129 93.275 118.153 1.00 15.50 72 LYS A C 1
ATOM 536 O O . LYS A 1 71 ? -2.171 92.732 117.752 1.00 17.03 72 LYS A O 1
ATOM 542 N N . ARG A 1 72 ? 0.063 92.721 117.956 1.00 20.13 73 ARG A N 1
ATOM 543 C CA . ARG A 1 72 ? 0.241 91.414 117.344 1.00 14.95 73 ARG A CA 1
ATOM 544 C C . ARG A 1 72 ? 0.011 90.339 118.356 1.00 16.93 73 ARG A C 1
ATOM 545 O O . ARG A 1 72 ? 0.074 90.574 119.510 1.00 18.74 73 ARG A O 1
ATOM 553 N N . ASN A 1 73 ? -0.260 89.148 117.919 1.00 15.35 74 ASN A N 1
ATOM 554 C CA . ASN A 1 73 ? -0.625 88.060 118.817 1.00 20.67 74 ASN A CA 1
ATOM 555 C C . ASN A 1 73 ? 0.590 87.398 119.481 1.00 22.42 74 ASN A C 1
ATOM 556 O O . ASN A 1 73 ? 0.477 86.304 120.041 1.00 25.68 74 ASN A O 1
ATOM 561 N N . ASP A 1 74 ? 1.743 88.066 119.409 1.00 21.75 75 ASP A N 1
ATOM 562 C CA . ASP A 1 74 ? 2.997 87.502 119.912 1.00 17.41 75 ASP A CA 1
ATOM 563 C C . ASP A 1 74 ? 3.730 88.393 120.920 1.00 15.22 75 ASP A C 1
ATOM 564 O O . ASP A 1 74 ? 4.944 88.267 121.083 1.00 19.31 75 ASP A O 1
ATOM 569 N N . GLY A 1 75 ? 3.015 89.301 121.577 1.00 13.93 76 GLY A N 1
ATOM 570 C CA . GLY A 1 75 ? 3.632 90.152 122.586 1.00 14.50 76 GLY A CA 1
ATOM 571 C C . GLY A 1 75 ? 4.248 91.430 122.038 1.00 16.26 76 GLY A C 1
ATOM 572 O O . GLY A 1 75 ? 4.808 92.238 122.797 1.00 10.32 76 GLY A O 1
ATOM 573 N N . MET A 1 76 ? 4.146 91.614 120.720 1.00 16.98 77 MET A N 1
ATOM 574 C CA . MET A 1 76 ? 4.644 92.821 120.074 1.00 14.50 77 MET A CA 1
ATOM 575 C C . MET A 1 76 ? 3.510 93.781 119.745 1.00 16.35 77 MET A C 1
ATOM 576 O O . MET A 1 76 ? 2.365 93.365 119.543 1.00 17.67 77 MET A O 1
ATOM 581 N N . SER A 1 77 ? 3.836 95.068 119.692 1.00 14.32 78 SER A N 1
ATOM 582 C CA . SER A 1 77 ? 2.916 96.070 119.177 1.00 13.98 78 SER A CA 1
ATOM 583 C C . SER A 1 77 ? 3.575 96.787 117.988 1.00 14.35 78 SER A C 1
ATOM 584 O O . SER A 1 77 ? 4.805 96.799 117.862 1.00 14.19 78 SER A O 1
ATOM 587 N N . GLU A 1 78 ? 2.758 97.374 117.119 1.00 12.96 79 GLU A N 1
ATOM 588 C CA . GLU A 1 78 ? 3.254 98.033 115.908 1.00 11.86 79 GLU A CA 1
ATOM 589 C C . GLU A 1 78 ? 2.545 99.348 115.638 1.00 12.78 79 GLU A C 1
ATOM 590 O O . GLU A 1 78 ? 1.316 99.438 115.761 1.00 15.58 79 GLU A O 1
ATOM 596 N N . PHE A 1 79 ? 3.315 100.358 115.252 1.00 11.88 80 PHE A N 1
ATOM 597 C CA . PHE A 1 79 ? 2.750 101.570 114.672 1.00 14.41 80 PHE A CA 1
ATOM 598 C C . PHE A 1 79 ? 3.037 101.580 113.175 1.00 15.66 80 PHE A C 1
ATOM 599 O O . PHE A 1 79 ? 4.189 101.390 112.757 1.00 16.07 80 PHE A O 1
ATOM 607 N N . CYS A 1 80 ? 2.009 101.808 112.364 1.00 17.27 81 CYS A N 1
ATOM 608 C CA . CYS A 1 80 ? 2.213 101.834 110.915 1.00 18.16 81 CYS A CA 1
ATOM 609 C C . CYS A 1 80 ? 1.554 103.005 110.183 1.00 15.81 81 CYS A C 1
ATOM 610 O O . CYS A 1 80 ? 0.364 103.296 110.372 1.00 13.74 81 CYS A O 1
ATOM 613 N N . VAL A 1 81 ? 2.354 103.667 109.350 1.00 16.09 82 VAL A N 1
ATOM 614 C CA . VAL A 1 81 ? 1.840 104.593 108.351 1.00 19.07 82 VAL A CA 1
ATOM 615 C C . VAL A 1 81 ? 2.025 103.951 106.987 1.00 15.46 82 VAL A C 1
ATOM 616 O O . VAL A 1 81 ? 3.162 103.801 106.517 1.00 15.04 82 VAL A O 1
ATOM 620 N N . VAL A 1 82 ? 0.914 103.568 106.362 1.00 12.26 83 VAL A N 1
ATOM 621 C CA . VAL A 1 82 ? 0.950 102.933 105.054 1.00 14.47 83 VAL A CA 1
ATOM 622 C C . VAL A 1 82 ? 0.158 103.760 104.038 1.00 13.74 83 VAL A C 1
ATOM 623 O O . VAL A 1 82 ? -0.962 104.200 104.325 1.00 12.78 83 VAL A O 1
ATOM 627 N N . GLY A 1 83 ? 0.752 103.986 102.864 1.00 12.95 84 GLY A N 1
ATOM 628 C CA . GLY A 1 83 ? 0.085 104.719 101.798 1.00 12.72 84 GLY A CA 1
ATOM 629 C C . GLY A 1 83 ? 0.773 106.017 101.412 1.00 15.41 84 GLY A C 1
ATOM 630 O O . GLY A 1 83 ? 1.295 106.730 102.274 1.00 19.24 84 GLY A O 1
ATOM 631 N N . GLY A 1 84 ? 0.751 106.333 100.117 1.00 22.85 85 GLY A N 1
ATOM 632 C CA . GLY A 1 84 ? 1.452 107.491 99.577 1.00 20.69 85 GLY A CA 1
ATOM 633 C C . GLY A 1 84 ? 1.169 108.840 100.222 1.00 23.11 85 GLY A C 1
ATOM 634 O O . GLY A 1 84 ? 2.096 109.630 100.432 1.00 24.35 85 GLY A O 1
ATOM 635 N N . THR A 1 85 ? -0.098 109.105 100.539 1.00 18.22 86 THR A N 1
ATOM 636 C CA . THR A 1 85 ? -0.510 110.415 101.036 1.00 20.37 86 THR A CA 1
ATOM 637 C C . THR A 1 85 ? 0.064 110.765 102.418 1.00 30.47 86 THR A C 1
ATOM 638 O O . THR A 1 85 ? 0.799 111.753 102.576 1.00 28.86 86 THR A O 1
ATOM 642 N N . SER A 1 86 ? -0.282 109.963 103.421 1.00 26.46 87 SER A N 1
ATOM 643 C CA . SER A 1 86 ? 0.196 110.205 104.767 1.00 19.76 87 SER A CA 1
ATOM 644 C C . SER A 1 86 ? 1.709 109.967 104.882 1.00 21.74 87 SER A C 1
ATOM 645 O O . SER A 1 86 ? 2.406 110.671 105.638 1.00 21.71 87 SER A O 1
ATOM 648 N N . LEU A 1 87 ? 2.220 108.989 104.136 1.00 16.56 88 LEU A N 1
ATOM 649 C CA . LEU A 1 87 ? 3.634 108.624 104.258 1.00 19.24 88 LEU A CA 1
ATOM 650 C C . LEU A 1 87 ? 4.594 109.690 103.728 1.00 16.90 88 LEU A C 1
ATOM 651 O O . LEU A 1 87 ? 5.650 109.924 104.322 1.00 18.45 88 LEU A O 1
ATOM 656 N N . GLN A 1 88 ? 4.236 110.326 102.617 1.00 16.58 89 GLN A N 1
ATOM 657 C CA . GLN A 1 88 ? 5.104 111.342 102.027 1.00 20.20 89 GLN A CA 1
ATOM 658 C C . GLN A 1 88 ? 5.358 112.472 103.017 1.00 20.09 89 GLN A C 1
ATOM 659 O O . GLN A 1 88 ? 6.486 112.962 103.147 1.00 18.95 89 GLN A O 1
ATOM 665 N N . THR A 1 89 ? 4.298 112.863 103.716 1.00 18.67 90 THR A N 1
ATOM 666 C CA . THR A 1 89 ? 4.364 113.879 104.762 1.00 20.97 90 THR A CA 1
ATOM 667 C C . THR A 1 89 ? 5.259 113.426 105.914 1.00 20.08 90 THR A C 1
ATOM 668 O O . THR A 1 89 ? 6.123 114.173 106.383 1.00 21.67 90 THR A O 1
ATOM 672 N N . THR A 1 90 ? 5.043 112.193 106.360 1.00 18.46 91 THR A N 1
ATOM 673 C CA . THR A 1 90 ? 5.792 111.623 107.469 1.00 17.96 91 THR A CA 1
ATOM 674 C C . THR A 1 90 ? 7.290 111.583 107.165 1.00 21.97 91 THR A C 1
ATOM 675 O O . THR A 1 90 ? 8.119 111.996 107.993 1.00 20.99 91 THR A O 1
ATOM 679 N N . LEU A 1 91 ? 7.633 111.091 105.977 1.00 17.85 92 LEU A N 1
ATOM 680 C CA . LEU A 1 91 ? 9.029 110.942 105.588 1.00 18.08 92 LEU A CA 1
ATOM 681 C C . LEU A 1 91 ? 9.718 112.296 105.423 1.00 22.83 92 LEU A C 1
ATOM 682 O O . LEU A 1 91 ? 10.879 112.453 105.812 1.00 23.53 92 LEU A O 1
ATOM 687 N N . GLU A 1 92 ? 9.008 113.269 104.856 1.00 23.23 93 GLU A N 1
ATOM 688 C CA . GLU A 1 92 ? 9.550 114.619 104.726 1.00 23.68 93 GLU A CA 1
ATOM 689 C C . GLU A 1 92 ? 9.895 115.228 106.094 1.00 26.80 93 GLU A C 1
ATOM 690 O O . GLU A 1 92 ? 10.882 115.961 106.223 1.00 30.97 93 GLU A O 1
ATOM 696 N N . LYS A 1 93 ? 9.096 114.911 107.112 1.00 23.45 94 LYS A N 1
ATOM 697 C CA . LYS A 1 93 ? 9.370 115.376 108.470 1.00 20.72 94 LYS A CA 1
ATOM 698 C C . LYS A 1 93 ? 10.616 114.730 109.073 1.00 21.01 94 LYS A C 1
ATOM 699 O O . LYS A 1 93 ? 11.377 115.391 109.789 1.00 22.38 94 LYS A O 1
ATOM 705 N N . LEU A 1 94 ? 10.829 113.444 108.794 1.00 18.35 95 LEU A N 1
ATOM 706 C CA . LEU A 1 94 ? 11.944 112.714 109.407 1.00 17.10 95 LEU A CA 1
ATOM 707 C C . LEU A 1 94 ? 13.222 112.803 108.584 1.00 21.32 95 LEU A C 1
ATOM 708 O O . LEU A 1 94 ? 14.329 112.667 109.124 1.00 19.45 95 LEU A O 1
ATOM 713 N N . LEU A 1 95 ? 13.058 113.041 107.283 1.00 17.57 96 LEU A N 1
ATOM 714 C CA . LEU A 1 95 ? 14.171 113.028 106.330 1.00 21.47 96 LEU A CA 1
ATOM 715 C C . LEU A 1 95 ? 15.452 113.762 106.763 1.00 25.01 96 LEU A C 1
ATOM 716 O O . LEU A 1 95 ? 16.557 113.262 106.510 1.00 28.90 96 LEU A O 1
ATOM 721 N N . PRO A 1 96 ? 15.323 114.942 107.409 1.00 21.55 97 PRO A N 1
ATOM 722 C CA . PRO A 1 96 ? 16.591 115.608 107.733 1.00 22.11 97 PRO A CA 1
ATOM 723 C C . PRO A 1 96 ? 17.359 114.911 108.862 1.00 22.45 97 PRO A C 1
ATOM 724 O O . PRO A 1 96 ? 18.577 115.084 108.961 1.00 23.49 97 PRO A O 1
ATOM 728 N N . TYR A 1 97 ? 16.666 114.128 109.686 1.00 21.66 98 TYR A N 1
ATOM 729 C CA . TYR A 1 97 ? 17.296 113.527 110.862 1.00 17.91 98 TYR A CA 1
ATOM 730 C C . TYR A 1 97 ? 17.598 112.025 110.742 1.00 17.77 98 TYR A C 1
ATOM 731 O O . TYR A 1 97 ? 18.345 111.471 111.549 1.00 21.80 98 TYR A O 1
ATOM 740 N N . LEU A 1 98 ? 17.117 111.372 109.730 1.00 20.59 99 LEU A N 1
ATOM 741 C CA . LEU A 1 98 ? 17.413 109.977 109.536 1.00 17.64 99 LEU A CA 1
ATOM 742 C C . LEU A 1 98 ? 18.877 109.706 109.165 1.00 24.17 99 LEU A C 1
ATOM 743 O O . LEU A 1 98 ? 19.405 110.276 108.267 1.00 23.81 99 LEU A O 1
ATOM 748 N N . GLN A 1 99 ? 19.535 108.852 109.916 1.00 20.37 100 GLN A N 1
ATOM 749 C CA . GLN A 1 99 ? 20.898 108.490 109.635 1.00 18.52 100 GLN A CA 1
ATOM 750 C C . GLN A 1 99 ? 21.131 107.137 109.024 1.00 18.04 100 GLN A C 1
ATOM 751 O O . GLN A 1 99 ? 22.075 106.966 108.380 1.00 28.56 100 GLN A O 1
ATOM 757 N N . LEU A 1 100 ? 20.280 106.176 109.256 1.00 16.81 101 LEU A N 1
ATOM 758 C CA . LEU A 1 100 ? 20.480 104.820 108.757 1.00 14.98 101 LEU A CA 1
ATOM 759 C C . LEU A 1 100 ? 19.518 104.470 107.635 1.00 16.65 101 LEU A C 1
ATOM 760 O O . LEU A 1 100 ? 19.850 103.678 106.747 1.00 17.37 101 LEU A O 1
ATOM 765 N N . LYS A 1 101 ? 18.325 105.051 107.673 1.00 14.94 102 LYS A N 1
ATOM 766 C CA . LYS A 1 101 ? 17.290 104.648 106.737 1.00 15.35 102 LYS A CA 1
ATOM 767 C C . LYS A 1 101 ? 16.899 105.770 105.783 1.00 14.93 102 LYS A C 1
ATOM 768 O O . LYS A 1 101 ? 15.782 105.787 105.265 1.00 14.29 102 LYS A O 1
ATOM 774 N N . ARG A 1 102 ? 17.809 106.710 105.552 1.00 14.78 103 ARG A N 1
ATOM 775 C CA . ARG A 1 102 ? 17.495 107.825 104.660 1.00 18.43 103 ARG A CA 1
ATOM 776 C C . ARG A 1 102 ? 17.377 107.341 103.218 1.00 14.93 103 ARG A C 1
ATOM 777 O O . ARG A 1 102 ? 16.521 107.809 102.471 1.00 13.77 103 ARG A O 1
ATOM 785 N N . ALA A 1 103 ? 18.221 106.387 102.835 1.00 14.19 104 ALA A N 1
ATOM 786 C CA . ALA A 1 103 ? 18.137 105.811 101.495 1.00 16.20 104 ALA A CA 1
ATOM 787 C C . ALA A 1 103 ? 16.782 105.143 101.276 1.00 15.49 104 ALA A C 1
ATOM 788 O O . ALA A 1 103 ? 16.152 105.348 100.229 1.00 14.71 104 ALA A O 1
ATOM 790 N N . GLN A 1 104 ? 16.338 104.350 102.255 1.00 14.16 105 GLN A N 1
ATOM 791 C CA . GLN A 1 104 ? 15.010 103.744 102.189 1.00 10.83 105 GLN A CA 1
ATOM 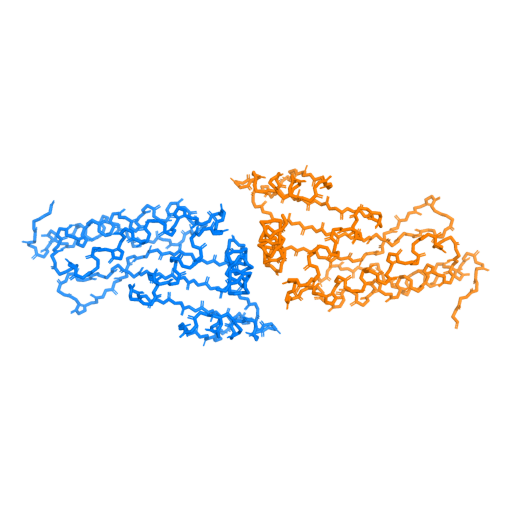792 C C . GLN A 1 104 ? 13.951 104.812 101.970 1.00 12.51 105 GLN A C 1
ATOM 793 O O . GLN A 1 104 ? 13.029 104.623 101.167 1.00 14.14 105 GLN A O 1
ATOM 799 N N . ALA A 1 105 ? 14.094 105.944 102.658 1.00 11.38 106 ALA A N 1
ATOM 800 C CA . ALA A 1 105 ? 13.090 107.011 102.565 1.00 14.80 106 ALA A CA 1
ATOM 801 C C . ALA A 1 105 ? 13.109 107.710 101.200 1.00 14.47 106 ALA A C 1
ATOM 802 O O . ALA A 1 105 ? 12.063 107.914 100.573 1.00 12.77 106 ALA A O 1
ATOM 804 N N . LYS A 1 106 ? 14.305 108.085 100.758 1.00 16.13 107 LYS A N 1
ATOM 805 C CA . LYS A 1 106 ? 14.482 108.717 99.458 1.00 17.71 107 LYS A CA 1
ATOM 806 C C . LYS A 1 106 ? 13.915 107.841 98.350 1.00 17.07 107 LYS A C 1
ATOM 807 O O . LYS A 1 106 ? 13.302 108.351 97.411 1.00 14.34 107 LYS A O 1
ATOM 813 N N . LEU A 1 107 ? 14.104 106.526 98.475 1.00 16.13 108 LEU A N 1
ATOM 814 C CA . LEU A 1 107 ? 13.600 105.583 97.474 1.00 13.71 108 LEU A CA 1
ATOM 815 C C . LEU A 1 107 ? 12.071 105.521 97.508 1.00 14.78 108 LEU A C 1
ATOM 816 O O . LEU A 1 107 ? 11.417 105.674 96.473 1.00 16.64 108 LEU A O 1
ATOM 821 N N . VAL A 1 108 ? 11.510 105.322 98.700 1.00 14.31 109 VAL A N 1
ATOM 822 C CA . VAL A 1 108 ? 10.067 105.308 98.868 1.00 12.79 109 VAL A CA 1
ATOM 823 C C . VAL A 1 108 ? 9.444 106.586 98.321 1.00 12.29 109 VAL A C 1
ATOM 824 O O . VAL A 1 108 ? 8.415 106.538 97.641 1.00 13.09 109 VAL A O 1
ATOM 828 N N . LEU A 1 109 ? 10.075 107.724 98.604 1.00 11.66 110 LEU A N 1
ATOM 829 C CA . LEU A 1 109 ? 9.590 109.011 98.096 1.00 14.75 110 LEU A CA 1
ATOM 830 C C . LEU A 1 109 ? 9.572 109.028 96.568 1.00 16.52 110 LEU A C 1
ATOM 831 O O . LEU A 1 109 ? 8.671 109.621 95.960 1.00 16.95 110 LEU A O 1
ATOM 836 N N . GLN A 1 110 ? 10.562 108.375 95.955 1.00 13.24 111 GLN A N 1
ATOM 837 C CA . GLN A 1 110 ? 10.584 108.203 94.498 1.00 19.03 111 GLN A CA 1
ATOM 838 C C . GLN A 1 110 ? 9.411 107.345 94.021 1.00 16.73 111 GLN A C 1
ATOM 839 O O . GLN A 1 110 ? 8.874 107.565 92.940 1.00 14.00 111 GLN A O 1
ATOM 845 N N . ILE A 1 111 ? 9.033 106.364 94.838 1.00 18.05 112 ILE A N 1
ATOM 846 C CA . ILE A 1 111 ? 7.935 105.449 94.526 1.00 17.91 112 ILE A CA 1
ATOM 847 C C . ILE A 1 111 ? 6.583 106.141 94.664 1.00 15.05 112 ILE A C 1
ATOM 848 O O . ILE A 1 111 ? 5.703 105.984 93.820 1.00 16.55 112 ILE A O 1
ATOM 853 N N . ILE A 1 112 ? 6.434 106.915 95.732 1.00 14.49 113 ILE A N 1
ATOM 854 C CA . ILE A 1 112 ? 5.221 107.681 95.972 1.00 16.91 113 ILE A CA 1
ATOM 855 C C . ILE A 1 112 ? 4.895 108.612 94.796 1.00 15.34 113 ILE A C 1
ATOM 856 O O . ILE A 1 112 ? 3.733 108.826 94.480 1.00 14.10 113 ILE A O 1
ATOM 861 N N . LYS A 1 113 ? 5.918 109.142 94.133 1.00 18.72 114 LYS A N 1
ATOM 862 C CA . LYS A 1 113 ? 5.694 109.983 92.953 1.00 18.13 114 LYS A CA 1
ATOM 863 C C . LYS A 1 113 ? 4.993 109.225 91.834 1.00 14.23 114 LYS A C 1
ATOM 864 O O . LYS A 1 113 ? 4.225 109.807 91.069 1.00 17.33 114 LYS A O 1
ATOM 870 N N . LYS A 1 114 ? 5.272 107.927 91.739 1.00 14.24 115 LYS A N 1
ATOM 871 C CA . LYS A 1 114 ? 4.767 107.097 90.644 1.00 15.69 115 LYS A CA 1
ATOM 872 C C . LYS A 1 114 ? 3.403 106.483 90.940 1.00 17.48 115 LYS A C 1
ATOM 873 O O . LYS A 1 114 ? 2.636 106.204 90.019 1.00 21.17 115 LYS A O 1
ATOM 879 N N . LEU A 1 115 ? 3.104 106.300 92.227 1.00 14.96 116 LEU A N 1
ATOM 880 C CA . LEU A 1 115 ? 1.853 105.685 92.687 1.00 15.94 116 LEU A CA 1
ATOM 881 C C . LEU A 1 115 ? 0.537 106.171 92.053 1.00 16.47 116 LEU A C 1
ATOM 882 O O . LEU A 1 115 ? -0.324 105.347 91.750 1.00 17.59 116 LEU A O 1
ATOM 887 N N . PRO A 1 116 ? 0.368 107.494 91.844 1.00 18.79 117 PRO A N 1
ATOM 888 C CA . PRO A 1 116 ? -0.900 107.894 91.215 1.00 16.67 117 PRO A CA 1
ATOM 889 C C . PRO A 1 116 ? -1.014 107.400 89.772 1.00 19.55 117 PRO A C 1
ATOM 890 O O . PRO A 1 116 ? -2.101 107.480 89.195 1.00 22.59 117 PRO A O 1
ATOM 894 N N . ASN A 1 117 ? 0.080 106.892 89.207 1.00 17.64 118 ASN A N 1
ATOM 895 C CA . ASN A 1 117 ? 0.070 106.424 87.823 1.00 20.26 118 ASN A CA 1
ATOM 896 C C . ASN A 1 117 ? 0.309 104.918 87.657 1.00 19.77 118 ASN A C 1
ATOM 897 O O . ASN A 1 117 ? 0.656 104.455 86.569 1.00 17.87 118 ASN A O 1
ATOM 902 N N . THR A 1 118 ? 0.093 104.159 88.729 1.00 19.86 119 THR A N 1
ATOM 903 C CA . THR A 1 118 ? 0.327 102.715 88.713 1.00 19.18 119 THR A CA 1
ATOM 904 C C . THR A 1 118 ? -0.721 101.894 87.963 1.00 19.19 119 THR A C 1
ATOM 905 O O . THR A 1 118 ? -0.673 100.661 88.003 1.00 21.33 119 THR A O 1
ATOM 909 N N . LYS A 1 119 ? -1.667 102.552 87.298 1.00 19.48 120 LYS A N 1
ATOM 910 C CA . LYS A 1 119 ? -2.573 101.832 86.402 1.00 20.41 120 LYS A CA 1
ATOM 911 C C . LYS A 1 119 ? -1.873 101.574 85.069 1.00 17.83 120 LYS A C 1
ATOM 912 O O . LYS A 1 119 ? -2.186 100.623 84.358 1.00 20.97 120 LYS A O 1
ATOM 918 N N . ASP A 1 120 ? -0.906 102.421 84.743 1.00 16.02 121 ASP A N 1
ATOM 919 C CA . ASP A 1 120 ? -0.038 102.153 83.612 1.00 16.05 121 ASP A CA 1
ATOM 920 C C . ASP A 1 120 ? 0.967 101.066 83.997 1.00 18.60 121 ASP A C 1
ATOM 921 O O . ASP A 1 120 ? 1.760 101.240 84.935 1.00 19.24 121 ASP A O 1
ATOM 926 N N . PRO A 1 121 ? 0.947 99.943 83.266 1.00 18.84 122 PRO A N 1
ATOM 927 C CA . PRO A 1 121 ? 1.887 98.842 83.510 1.00 20.00 122 PRO A CA 1
ATOM 928 C C . PRO A 1 121 ? 3.357 99.296 83.529 1.00 19.59 122 PRO A C 1
ATOM 929 O O . PRO A 1 121 ? 4.140 98.756 84.320 1.00 18.94 122 PRO A O 1
ATOM 933 N N . SER A 1 122 ? 3.726 100.266 82.693 1.00 16.84 123 SER A N 1
ATOM 934 C CA . SER A 1 122 ? 5.113 100.735 82.665 1.00 25.00 123 SER A CA 1
ATOM 935 C C . SER A 1 122 ? 5.527 101.434 83.963 1.00 20.59 123 SER A C 1
ATOM 936 O O . SER A 1 122 ? 6.642 101.247 84.459 1.00 18.77 123 SER A O 1
ATOM 939 N N . VAL A 1 123 ? 4.617 102.238 84.501 1.00 20.82 124 VAL A N 1
ATOM 940 C CA . VAL A 1 123 ? 4.846 102.937 85.755 1.00 21.03 124 VAL A CA 1
ATOM 941 C C . VAL A 1 123 ? 4.880 101.942 86.924 1.00 18.40 124 VAL A C 1
ATOM 942 O O . VAL A 1 123 ? 5.776 102.003 87.775 1.00 16.36 124 VAL A O 1
ATOM 946 N N . LEU A 1 124 ? 3.917 101.021 86.953 1.00 15.52 125 LEU A N 1
ATOM 947 C CA . LEU A 1 124 ? 3.915 99.954 87.951 1.00 16.98 125 LEU A CA 1
ATOM 948 C C . LEU A 1 124 ? 5.249 99.207 87.954 1.00 20.29 125 LEU A C 1
ATOM 949 O O . LEU A 1 124 ? 5.823 98.927 89.011 1.00 20.35 125 LEU A O 1
ATOM 954 N N . MET A 1 125 ? 5.723 98.881 86.760 1.00 17.19 126 MET A N 1
ATOM 955 C CA . MET A 1 125 ? 6.979 98.169 86.580 1.00 19.76 126 MET A CA 1
ATOM 956 C C . MET A 1 125 ? 8.151 98.962 87.161 1.00 19.22 126 MET A C 1
ATOM 957 O O . MET A 1 125 ? 9.055 98.384 87.780 1.00 19.18 126 MET A O 1
ATOM 962 N N . GLU A 1 126 ? 8.135 100.282 86.966 1.00 17.37 127 GLU A N 1
ATOM 963 C CA . GLU A 1 126 ? 9.156 101.153 87.559 1.00 16.97 127 GLU A CA 1
ATOM 964 C C . GLU A 1 126 ? 9.057 101.198 89.084 1.00 16.47 127 GLU A C 1
ATOM 965 O O . GLU A 1 126 ? 10.078 101.202 89.779 1.00 20.09 127 GLU A O 1
ATOM 971 N N . ALA A 1 127 ? 7.834 101.265 89.599 1.00 14.91 128 ALA A N 1
ATOM 972 C CA . ALA A 1 127 ? 7.628 101.266 91.042 1.00 17.49 128 ALA A CA 1
ATOM 973 C C . ALA A 1 127 ? 8.117 99.944 91.619 1.00 16.14 128 ALA A C 1
ATOM 974 O O . ALA A 1 127 ? 8.781 99.916 92.658 1.00 15.67 128 ALA A O 1
ATOM 976 N N . ALA A 1 128 ? 7.790 98.852 90.932 1.00 13.21 129 ALA A N 1
ATOM 977 C CA . ALA A 1 128 ? 8.180 97.525 91.381 1.00 12.61 129 ALA A CA 1
ATOM 978 C C . ALA A 1 128 ? 9.697 97.372 91.378 1.00 15.62 129 ALA A C 1
ATOM 979 O O . ALA A 1 128 ? 10.269 96.824 92.325 1.00 17.40 129 ALA A O 1
ATOM 981 N N . LEU A 1 129 ? 10.350 97.859 90.327 1.00 14.75 130 LEU A N 1
ATOM 982 C CA . LEU A 1 129 ? 11.813 97.800 90.271 1.00 15.99 130 LEU A CA 1
ATOM 983 C C . LEU A 1 129 ? 12.446 98.605 91.407 1.00 17.07 130 LEU A C 1
ATOM 984 O O . LEU A 1 129 ? 13.521 98.248 91.907 1.00 16.59 130 LEU A O 1
ATOM 989 N N . LEU A 1 130 ? 11.767 99.677 91.817 1.00 17.10 131 LEU A N 1
ATOM 990 C CA . LEU A 1 130 ? 12.246 100.528 92.904 1.00 15.93 131 LEU A CA 1
ATOM 991 C C . LEU A 1 130 ? 12.041 99.855 94.254 1.00 15.76 131 LEU A C 1
ATOM 992 O O . LEU A 1 130 ? 12.887 99.964 95.140 1.00 19.80 131 LEU A O 1
ATOM 997 N N . ALA A 1 131 ? 10.918 99.158 94.402 1.00 12.71 132 ALA A N 1
ATOM 998 C CA . ALA A 1 131 ? 10.669 98.356 95.591 1.00 15.28 132 ALA A CA 1
ATOM 999 C C . ALA A 1 131 ? 11.802 97.342 95.815 1.00 17.72 132 ALA A C 1
ATOM 1000 O O . ALA A 1 131 ? 12.309 97.216 96.942 1.00 11.26 132 ALA A O 1
ATOM 1002 N N . ASP A 1 132 ? 12.202 96.638 94.750 1.00 15.36 133 ASP A N 1
ATOM 1003 C CA . ASP A 1 132 ? 13.277 95.645 94.845 1.00 16.87 133 ASP A CA 1
ATOM 1004 C C . ASP A 1 132 ? 14.548 96.248 95.449 1.00 18.54 133 ASP A C 1
ATOM 1005 O O . ASP A 1 132 ? 15.223 95.619 96.283 1.00 17.13 133 ASP A O 1
ATOM 1010 N N . LYS A 1 133 ? 14.854 97.478 95.045 1.00 15.52 134 LYS A N 1
ATOM 1011 C CA . LYS A 1 133 ? 16.034 98.177 95.546 1.00 16.90 134 LYS A CA 1
ATOM 1012 C C . LYS A 1 133 ? 15.937 98.536 97.026 1.00 16.84 134 LYS A C 1
ATOM 1013 O O . LYS A 1 133 ? 16.954 98.671 97.703 1.00 16.39 134 LYS A O 1
ATOM 1019 N N . VAL A 1 134 ? 14.718 98.720 97.522 1.00 15.93 135 VAL A N 1
ATOM 1020 C CA . VAL A 1 134 ? 14.530 98.993 98.937 1.00 13.36 135 VAL A CA 1
ATOM 1021 C C . VAL A 1 134 ? 14.795 97.705 99.720 1.00 15.87 135 VAL A C 1
ATOM 1022 O O . VAL A 1 134 ? 15.418 97.723 100.803 1.00 12.76 135 VAL A O 1
ATOM 1026 N N . GLY A 1 135 ? 14.332 96.587 99.154 1.00 13.90 136 GLY A N 1
ATOM 1027 C CA . GLY A 1 135 ? 14.532 95.280 99.757 1.00 14.44 136 GLY A CA 1
ATOM 1028 C C . GLY A 1 135 ? 16.000 94.984 99.990 1.00 16.70 136 GLY A C 1
ATOM 1029 O O . GLY A 1 135 ? 16.368 94.391 101.009 1.00 16.20 136 GLY A O 1
ATOM 1030 N N . LEU A 1 136 ? 16.841 95.412 99.053 1.00 12.02 137 LEU A N 1
ATOM 1031 C CA . LEU A 1 136 ? 18.275 95.208 99.198 1.00 16.95 137 LEU A CA 1
ATOM 1032 C C . LEU A 1 136 ? 18.882 95.962 100.397 1.00 14.65 137 LEU A C 1
ATOM 1033 O O . LEU A 1 136 ? 19.956 95.603 100.863 1.00 20.08 137 LEU A O 1
ATOM 1038 N N . LEU A 1 137 ? 18.183 96.970 100.915 1.00 14.71 138 LEU A N 1
ATOM 1039 C CA . LEU A 1 137 ? 18.678 97.751 102.059 1.00 14.12 138 LEU A CA 1
ATOM 1040 C C . LEU A 1 137 ? 18.206 97.239 103.424 1.00 16.79 138 LEU A C 1
ATOM 1041 O O . LEU A 1 137 ? 18.814 97.546 104.457 1.00 19.26 138 LEU A O 1
ATOM 1046 N N . THR A 1 138 ? 17.131 96.456 103.432 1.00 18.56 139 THR A N 1
ATOM 1047 C CA . THR A 1 138 ? 16.579 95.948 104.687 1.00 19.39 139 THR A CA 1
ATOM 1048 C C . THR A 1 138 ? 17.271 94.666 105.179 1.00 26.59 139 THR A C 1
ATOM 1049 O O . THR A 1 138 ? 18.086 94.065 104.464 1.00 20.83 139 THR A O 1
ATOM 1053 N N . ASP A 1 139 ? 16.928 94.267 106.406 1.00 27.47 140 ASP A N 1
ATOM 1054 C CA . ASP A 1 139 ? 17.411 93.030 107.021 1.00 24.95 140 ASP A CA 1
ATOM 1055 C C . ASP A 1 139 ? 16.653 91.784 106.543 1.00 32.52 140 ASP A C 1
ATOM 1056 O O . ASP A 1 139 ? 17.062 90.661 106.840 1.00 39.44 140 ASP A O 1
ATOM 1061 N N . GLY A 1 140 ? 15.548 91.980 105.824 1.00 26.48 141 GLY A N 1
ATOM 1062 C CA . GLY A 1 140 ? 14.632 90.896 105.487 1.00 27.52 141 GLY A CA 1
ATOM 1063 C C . GLY A 1 140 ? 15.179 89.658 104.786 1.00 31.90 141 GLY A C 1
ATOM 1064 O O . GLY A 1 140 ? 16.097 89.733 103.965 1.00 30.93 141 GLY A O 1
ATOM 1065 N N . LYS A 1 141 ? 14.594 88.509 105.111 1.00 35.31 142 LYS A N 1
ATOM 1066 C CA . LYS A 1 141 ? 15.020 87.235 104.543 1.00 35.62 142 LYS A CA 1
ATOM 1067 C C . LYS A 1 141 ? 13.916 86.548 103.729 1.00 39.49 142 LYS A C 1
ATOM 1068 O O . LYS A 1 141 ? 14.207 85.699 102.887 1.00 43.13 142 LYS A O 1
ATOM 1074 N N . LYS A 1 142 ? 12.660 86.930 103.971 1.00 37.96 143 LYS A N 1
ATOM 1075 C CA . LYS A 1 142 ? 11.498 86.250 103.385 1.00 31.36 143 LYS A CA 1
ATOM 1076 C C . LYS A 1 142 ? 10.929 86.898 102.117 1.00 25.56 143 LYS A C 1
ATOM 1077 O O . LYS A 1 142 ? 9.871 86.485 101.630 1.00 28.39 143 LYS A O 1
ATOM 1083 N N . ARG A 1 143 ? 11.618 87.908 101.593 1.00 27.36 144 ARG A N 1
ATOM 1084 C CA . ARG A 1 143 ? 11.163 88.620 100.391 1.00 25.17 144 ARG A CA 1
ATOM 1085 C C . ARG A 1 143 ? 11.076 87.690 99.165 1.00 27.71 144 ARG A C 1
ATOM 1086 O O . ARG A 1 143 ? 12.083 87.405 98.509 1.00 29.32 144 ARG A O 1
ATOM 1094 N N . THR A 1 144 ? 9.859 87.223 98.876 1.00 26.89 145 THR A N 1
ATOM 1095 C CA . THR A 1 144 ? 9.601 86.299 97.769 1.00 21.40 145 THR A CA 1
ATOM 1096 C C . THR A 1 144 ? 8.987 86.984 96.553 1.00 22.48 145 THR A C 1
ATOM 1097 O O . THR A 1 144 ? 9.277 86.602 95.419 1.00 28.08 145 THR A O 1
ATOM 1101 N N . ILE A 1 145 ? 8.139 87.988 96.778 1.00 24.04 146 ILE A N 1
ATOM 1102 C CA . ILE A 1 145 ? 7.480 88.685 95.665 1.00 23.02 146 ILE A CA 1
ATOM 1103 C C . ILE A 1 145 ? 8.354 89.811 95.087 1.00 18.85 146 ILE A C 1
ATOM 1104 O O . ILE A 1 145 ? 8.581 90.842 95.734 1.00 16.44 146 ILE A O 1
ATOM 1109 N N . LEU A 1 146 ? 8.831 89.606 93.863 1.00 19.57 147 LEU A N 1
ATOM 1110 C CA . LEU A 1 146 ? 9.833 90.488 93.272 1.00 23.08 147 LEU A CA 1
ATOM 1111 C C . LEU A 1 146 ? 9.356 91.174 91.989 1.00 20.66 147 LEU A C 1
ATOM 1112 O O . LEU A 1 146 ? 8.247 90.926 91.517 1.00 21.29 147 LEU A O 1
ATOM 1117 N N . ALA A 1 147 ? 10.205 92.037 91.432 1.00 23.13 148 ALA A N 1
ATOM 1118 C CA . ALA A 1 147 ? 9.894 92.759 90.195 1.00 22.34 148 ALA A CA 1
ATOM 1119 C C . ALA A 1 147 ? 9.696 91.815 88.999 1.00 24.92 148 ALA A C 1
ATOM 1120 O O . ALA A 1 147 ? 8.839 92.056 88.147 1.00 27.26 148 ALA A O 1
ATOM 1122 N N . GLU A 1 148 ? 10.488 90.745 88.944 1.00 29.20 149 GLU A N 1
ATOM 1123 C CA . GLU A 1 148 ? 10.370 89.737 87.886 1.00 28.07 149 GLU A CA 1
ATOM 1124 C C . GLU A 1 148 ? 8.991 89.081 87.852 1.00 25.08 149 GLU A C 1
ATOM 1125 O O . GLU A 1 148 ? 8.493 88.742 86.777 1.00 25.50 149 GLU A O 1
ATOM 1131 N N . ASN A 1 149 ? 8.379 88.900 89.021 1.00 21.48 150 ASN A N 1
ATOM 1132 C CA . ASN A 1 149 ? 7.038 88.315 89.094 1.00 25.58 150 ASN A CA 1
ATOM 1133 C C . ASN A 1 149 ? 5.994 89.235 88.491 1.00 22.98 150 ASN A C 1
ATOM 1134 O O . ASN A 1 149 ? 5.018 88.778 87.873 1.00 25.09 150 ASN A O 1
ATOM 1139 N N . VAL A 1 150 ? 6.205 90.535 88.673 1.00 20.23 151 VAL A N 1
ATOM 1140 C CA . VAL A 1 150 ? 5.326 91.526 88.077 1.00 21.12 151 VAL A CA 1
ATOM 1141 C C . VAL A 1 150 ? 5.493 91.508 86.562 1.00 23.75 151 VAL A C 1
ATOM 1142 O O . VAL A 1 150 ? 4.501 91.450 85.826 1.00 22.27 151 VAL A O 1
ATOM 1146 N N . ARG A 1 151 ? 6.749 91.537 86.107 1.00 23.59 152 ARG A N 1
ATOM 1147 C CA . ARG A 1 151 ? 7.063 91.580 84.676 1.00 19.56 152 ARG A CA 1
ATOM 1148 C C . ARG A 1 151 ? 6.542 90.348 83.921 1.00 22.09 152 ARG A C 1
ATOM 1149 O O . ARG A 1 151 ? 6.033 90.473 82.806 1.00 26.48 152 ARG A O 1
ATOM 1157 N N . GLU A 1 152 ? 6.630 89.168 84.534 1.00 22.32 153 GLU A N 1
ATOM 1158 C CA . GLU A 1 152 ? 6.061 87.956 83.924 1.00 23.24 153 GLU A CA 1
ATOM 1159 C C . GLU A 1 152 ? 4.537 87.935 83.926 1.00 24.27 153 GLU A C 1
ATOM 1160 O O . GLU A 1 152 ? 3.922 87.417 82.997 1.00 29.96 153 GLU A O 1
ATOM 1166 N N . CYS A 1 153 ? 3.922 88.478 84.970 1.00 23.63 154 CYS A N 1
ATOM 1167 C CA . CYS A 1 153 ? 2.468 88.560 84.998 1.00 23.01 154 CYS A CA 1
ATOM 1168 C C . CYS A 1 153 ? 1.965 89.553 83.954 1.00 23.76 154 CYS A C 1
ATOM 1169 O O . CYS A 1 153 ? 1.041 89.252 83.190 1.00 22.06 154 CYS A O 1
ATOM 1172 N N . LEU A 1 154 ? 2.577 90.739 83.934 1.00 23.92 155 LEU A N 1
ATOM 1173 C CA . LEU A 1 154 ? 2.165 91.804 83.025 1.00 22.16 155 LEU A CA 1
ATOM 1174 C C . LEU A 1 154 ? 2.231 91.324 81.596 1.00 22.56 155 LEU A C 1
ATOM 1175 O O . LEU A 1 154 ? 1.347 91.631 80.799 1.00 28.41 155 LEU A O 1
ATOM 1180 N N . LYS A 1 155 ? 3.282 90.568 81.280 1.00 23.19 156 LYS A N 1
ATOM 1181 C CA . LYS A 1 155 ? 3.462 90.015 79.937 1.00 26.33 156 LYS A CA 1
ATOM 1182 C C . LYS A 1 155 ? 2.364 89.012 79.627 1.00 26.73 156 LYS A C 1
ATOM 1183 O O . LYS A 1 155 ? 1.771 89.049 78.543 1.00 25.53 156 LYS A O 1
ATOM 1189 N N . LYS A 1 156 ? 2.091 88.130 80.591 1.00 27.52 157 LYS A N 1
ATOM 1190 C CA . LYS A 1 156 ? 1.014 87.154 80.460 1.00 29.46 157 LYS A CA 1
ATOM 1191 C C . LYS A 1 156 ? -0.339 87.835 80.271 1.00 25.10 157 LYS A C 1
ATOM 1192 O O . LYS A 1 156 ? -1.185 87.343 79.521 1.00 25.50 157 LYS A O 1
ATOM 1198 N N . LEU A 1 157 ? -0.527 88.980 80.926 1.00 22.51 158 LEU A N 1
ATOM 1199 C CA . LEU A 1 157 ? -1.762 89.752 80.781 1.00 26.15 158 LEU A CA 1
ATOM 1200 C C . LEU A 1 157 ? -1.870 90.443 79.409 1.00 28.53 158 LEU A C 1
ATOM 1201 O O . LEU A 1 157 ? -2.900 91.036 79.085 1.00 27.44 158 LEU A O 1
ATOM 1206 N N . GLY A 1 158 ? -0.810 90.362 78.607 1.00 24.22 159 GLY A N 1
ATOM 1207 C CA . GLY A 1 158 ? -0.822 90.943 77.276 1.00 22.55 159 GLY A CA 1
ATOM 1208 C C . GLY A 1 158 ? -0.348 92.384 77.237 1.00 23.25 159 GLY A C 1
ATOM 1209 O O . GLY A 1 158 ? -0.575 93.106 76.263 1.00 23.74 159 GLY A O 1
ATOM 1210 N N . HIS A 1 159 ? 0.321 92.812 78.296 1.00 22.07 160 HIS A N 1
ATOM 1211 C CA . HIS A 1 159 ? 0.825 94.173 78.345 1.00 24.20 160 HIS A CA 1
ATOM 1212 C C . HIS A 1 159 ? 2.255 94.243 77.795 1.00 29.21 160 HIS A C 1
ATOM 1213 O O . HIS A 1 159 ? 2.914 93.212 77.610 1.00 24.81 160 HIS A O 1
ATOM 1220 N N . VAL A 1 160 ? 2.719 95.457 77.507 1.00 25.69 161 VAL A N 1
ATOM 1221 C CA . VAL A 1 160 ? 4.034 95.644 76.915 1.00 25.47 161 VAL A CA 1
ATOM 1222 C C . VAL A 1 160 ? 4.872 96.572 77.783 1.00 26.97 161 VAL A C 1
ATOM 1223 O O . VAL A 1 160 ? 4.564 97.762 77.911 1.00 24.70 161 VAL A O 1
ATOM 1227 N N . VAL A 1 161 ? 5.920 96.025 78.396 1.00 28.46 162 VAL A N 1
ATOM 1228 C CA . VAL A 1 161 ? 6.835 96.843 79.185 1.00 30.09 162 VAL A CA 1
ATOM 1229 C C . VAL A 1 161 ? 8.282 96.606 78.784 1.00 33.68 162 VAL A C 1
ATOM 1230 O O . VAL A 1 161 ? 9.146 97.452 79.022 1.00 42.37 162 VAL A O 1
ATOM 1234 N N . ASN B 1 5 ? 24.581 124.611 119.386 1.00 46.74 6 ASN B N 1
ATOM 1235 C CA . ASN B 1 5 ? 23.704 124.615 120.552 1.00 46.46 6 ASN B CA 1
ATOM 1236 C C . ASN B 1 5 ? 22.420 123.855 120.262 1.00 45.24 6 ASN B C 1
ATOM 1237 O O . ASN B 1 5 ? 22.242 122.733 120.734 1.00 45.23 6 ASN B O 1
ATOM 1242 N N . PHE B 1 6 ? 21.536 124.468 119.478 1.00 43.04 7 PHE B N 1
ATOM 1243 C CA . PHE B 1 6 ? 20.289 123.830 119.069 1.00 38.34 7 PHE B CA 1
ATOM 1244 C C . PHE B 1 6 ? 20.577 122.645 118.154 1.00 36.68 7 PHE B C 1
ATOM 1245 O O . PHE B 1 6 ? 19.911 121.617 118.229 1.00 37.86 7 PHE B O 1
ATOM 1253 N N . HIS B 1 7 ? 21.580 122.792 117.296 1.00 41.70 8 HIS B N 1
ATOM 1254 C CA . HIS B 1 7 ? 22.062 121.678 116.491 1.00 38.70 8 HIS B CA 1
ATOM 1255 C C . HIS B 1 7 ? 22.484 120.523 117.401 1.00 38.17 8 HIS B C 1
ATOM 1256 O O . HIS B 1 7 ? 22.081 119.382 117.181 1.00 36.09 8 HIS B O 1
ATOM 1263 N N . ASP B 1 8 ? 23.271 120.826 118.433 1.00 41.82 9 ASP B N 1
ATOM 1264 C CA . ASP B 1 8 ? 23.654 119.827 119.436 1.00 33.07 9 ASP B CA 1
ATOM 1265 C C . ASP B 1 8 ? 22.438 119.180 120.086 1.00 32.39 9 ASP B C 1
ATOM 1266 O O . ASP B 1 8 ? 22.426 117.968 120.333 1.00 27.78 9 ASP B O 1
ATOM 1271 N N . GLN B 1 9 ? 21.414 119.984 120.362 1.00 31.94 10 GLN B N 1
ATOM 1272 C CA . GLN B 1 9 ? 20.207 119.460 120.982 1.00 28.22 10 GLN B CA 1
ATOM 1273 C C . GLN B 1 9 ? 19.487 118.506 120.031 1.00 25.99 10 GLN B C 1
ATOM 1274 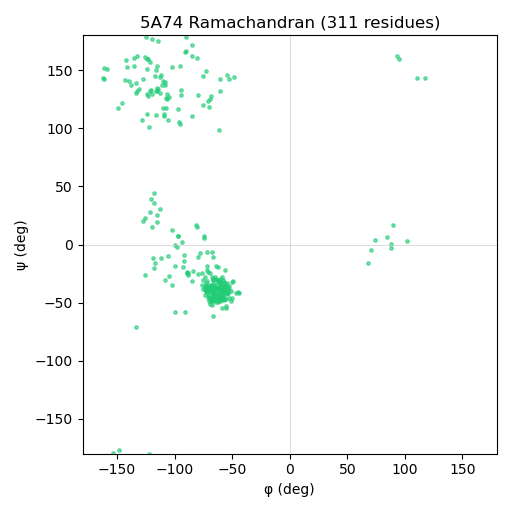O O . GLN B 1 9 ? 18.836 117.560 120.472 1.00 25.84 10 GLN B O 1
ATOM 1280 N N . LEU B 1 10 ? 19.616 118.741 118.728 1.00 24.39 11 LEU B N 1
ATOM 1281 C CA . LEU B 1 10 ? 18.985 117.858 117.752 1.00 20.78 11 LEU B CA 1
ATOM 1282 C C . LEU B 1 10 ? 19.739 116.538 117.691 1.00 16.77 11 LEU B C 1
ATOM 1283 O O . LEU B 1 10 ? 19.135 115.466 117.594 1.00 15.64 11 LEU B O 1
ATOM 1288 N N . LYS B 1 11 ? 21.065 116.629 117.752 1.00 19.07 12 LYS B N 1
ATOM 1289 C CA . LYS B 1 11 ? 21.926 115.453 117.821 1.00 17.71 12 LYS B CA 1
ATOM 1290 C C . LYS B 1 11 ? 21.583 114.603 119.047 1.00 19.21 12 LYS B C 1
ATOM 1291 O O . LYS B 1 11 ? 21.451 113.380 118.938 1.00 16.04 12 LYS B O 1
ATOM 1297 N N . PHE B 1 12 ? 21.416 115.251 120.204 1.00 18.92 13 PHE B N 1
ATOM 1298 C CA . PHE B 1 12 ? 21.107 114.530 121.439 1.00 19.59 13 PHE B CA 1
ATOM 1299 C C . PHE B 1 12 ? 19.711 113.903 121.399 1.00 16.07 13 PHE B C 1
ATOM 1300 O O . PHE B 1 12 ? 19.525 112.771 121.851 1.00 13.91 13 PHE B O 1
ATOM 1308 N N . ALA B 1 13 ? 18.736 114.636 120.868 1.00 14.80 14 ALA B N 1
ATOM 1309 C CA . ALA B 1 13 ? 17.373 114.110 120.756 1.00 17.02 14 ALA B CA 1
ATOM 1310 C C . ALA B 1 13 ? 17.371 112.854 119.889 1.00 16.04 14 ALA B C 1
ATOM 1311 O O . ALA B 1 13 ? 16.752 111.841 120.252 1.00 15.16 14 ALA B O 1
ATOM 1313 N N . TRP B 1 14 ? 18.084 112.914 118.762 1.00 11.87 15 TRP B N 1
ATOM 1314 C CA . TRP B 1 14 ? 18.216 111.757 117.882 1.00 12.20 15 TRP B CA 1
ATOM 1315 C C . TRP B 1 14 ? 18.893 110.601 118.602 1.00 12.48 15 TRP B C 1
ATOM 1316 O O . TRP B 1 14 ? 18.424 109.464 118.536 1.00 11.84 15 TRP B O 1
ATOM 1327 N N . LEU B 1 15 ? 20.005 110.888 119.275 1.00 15.76 16 LEU B N 1
ATOM 1328 C CA . LEU B 1 15 ? 20.737 109.842 119.985 1.00 15.11 16 LEU B CA 1
ATOM 1329 C C . LEU B 1 15 ? 19.856 109.191 121.042 1.00 12.18 16 LEU B C 1
ATOM 1330 O O . LEU B 1 15 ? 19.876 107.969 121.203 1.00 10.36 16 LEU B O 1
ATOM 1335 N N . ALA B 1 16 ? 19.076 110.005 121.744 1.00 10.47 17 ALA B N 1
ATOM 1336 C CA . ALA B 1 16 ? 18.135 109.480 122.724 1.00 12.12 17 ALA B CA 1
ATOM 1337 C C . ALA B 1 16 ? 17.161 108.481 122.079 1.00 11.93 17 ALA B C 1
ATOM 1338 O O . ALA B 1 16 ? 16.920 107.390 122.629 1.00 9.36 17 ALA B O 1
ATOM 1340 N N . GLY B 1 17 ? 16.614 108.849 120.920 1.00 10.10 18 GLY B N 1
ATOM 1341 C CA . GLY B 1 17 ? 15.738 107.948 120.188 1.00 11.08 18 GLY B CA 1
ATOM 1342 C C . GLY B 1 17 ? 16.462 106.639 119.937 1.00 9.53 18 GLY B C 1
ATOM 1343 O O . GLY B 1 17 ? 15.996 105.563 120.325 1.00 11.85 18 GLY B O 1
ATOM 1344 N N . PHE B 1 18 ? 17.639 106.741 119.335 1.00 10.26 19 PHE B N 1
ATOM 1345 C CA . PHE B 1 18 ? 18.447 105.565 119.061 1.00 11.43 19 PHE B CA 1
ATOM 1346 C C . PHE B 1 18 ? 18.759 104.762 120.327 1.00 10.49 19 PHE B C 1
ATOM 1347 O O . PHE B 1 18 ? 18.770 103.530 120.301 1.00 9.07 19 PHE B O 1
ATOM 1355 N N . VAL B 1 19 ? 19.008 105.460 121.432 1.00 11.57 20 VAL B N 1
ATOM 1356 C CA . VAL B 1 19 ? 19.235 104.779 122.703 1.00 14.35 20 VAL B CA 1
ATOM 1357 C C . VAL B 1 19 ? 17.932 104.158 123.213 1.00 13.25 20 VAL B C 1
ATOM 1358 O O . VAL B 1 19 ? 17.927 102.991 123.636 1.00 13.99 20 VAL B O 1
ATOM 1362 N N . ASP B 1 20 ? 16.833 104.913 123.162 1.00 10.72 21 ASP B N 1
ATOM 1363 C CA . ASP B 1 20 ? 15.543 104.365 123.592 1.00 10.61 21 ASP B CA 1
ATOM 1364 C C . ASP B 1 20 ? 15.247 103.079 122.825 1.00 11.69 21 ASP B C 1
ATOM 1365 O O . ASP B 1 20 ? 14.658 102.152 123.369 1.00 11.71 21 ASP B O 1
ATOM 1370 N N . ALA B 1 21 ? 15.692 103.003 121.572 1.00 11.34 22 ALA B N 1
ATOM 1371 C CA . ALA B 1 21 ? 15.368 101.833 120.759 1.00 13.02 22 ALA B CA 1
ATOM 1372 C C . ALA B 1 21 ? 16.407 100.700 120.837 1.00 13.09 22 ALA B C 1
ATOM 1373 O O . ALA B 1 21 ? 16.071 99.576 121.210 1.00 16.16 22 ALA B O 1
ATOM 1375 N N . ASP B 1 22 ? 17.658 100.993 120.488 1.00 12.93 23 ASP B N 1
ATOM 1376 C CA . ASP B 1 22 ? 18.704 99.969 120.398 1.00 14.93 23 ASP B CA 1
ATOM 1377 C C . ASP B 1 22 ? 19.833 100.230 121.372 1.00 14.66 23 ASP B C 1
ATOM 1378 O O . ASP B 1 22 ? 21.001 99.973 121.061 1.00 11.55 23 ASP B O 1
ATOM 1383 N N . GLY B 1 23 ? 19.494 100.740 122.549 1.00 19.32 24 GLY B N 1
ATOM 1384 C CA . GLY B 1 23 ? 20.517 101.065 123.522 1.00 14.87 24 GLY B CA 1
ATOM 1385 C C . GLY B 1 23 ? 20.319 100.348 124.836 1.00 14.70 24 GLY B C 1
ATOM 1386 O O . GLY B 1 23 ? 19.373 99.574 125.021 1.00 14.31 24 GLY B O 1
ATOM 1387 N N . CYS B 1 24 ? 21.227 100.611 125.765 1.00 17.26 25 CYS B N 1
ATOM 1388 C CA . CYS B 1 24 ? 21.145 100.014 127.075 1.00 11.52 25 CYS B CA 1
ATOM 1389 C C . CYS B 1 24 ? 21.740 100.955 128.104 1.00 12.87 25 CYS B C 1
ATOM 1390 O O . CYS B 1 24 ? 22.921 101.288 128.038 1.00 17.92 25 CYS B O 1
ATOM 1393 N N . ILE B 1 25 ? 20.911 101.398 129.042 1.00 11.02 26 ILE B N 1
ATOM 1394 C CA . ILE B 1 25 ? 21.393 102.122 130.207 1.00 11.31 26 ILE B CA 1
ATOM 1395 C C . ILE B 1 25 ? 21.267 101.187 131.414 1.00 13.70 26 ILE B C 1
ATOM 1396 O O . ILE B 1 25 ? 20.160 100.776 131.783 1.00 11.19 26 ILE B O 1
ATOM 1401 N N . ASN B 1 26 ? 22.395 100.852 132.037 1.00 14.37 27 ASN B N 1
ATOM 1402 C CA . ASN B 1 26 ? 22.399 99.754 132.995 1.00 11.04 27 ASN B CA 1
ATOM 1403 C C . ASN B 1 26 ? 23.285 99.984 134.219 1.00 13.57 27 ASN B C 1
ATOM 1404 O O . ASN B 1 26 ? 24.208 100.811 134.211 1.00 13.58 27 ASN B O 1
ATOM 1409 N N . ALA B 1 27 ? 22.984 99.237 135.276 1.00 13.67 28 ALA B N 1
ATOM 1410 C CA . ALA B 1 27 ? 23.853 99.129 136.436 1.00 12.12 28 ALA B CA 1
ATOM 1411 C C . ALA B 1 27 ? 23.957 97.646 136.763 1.00 13.66 28 ALA B C 1
ATOM 1412 O O . ALA B 1 27 ? 22.933 96.962 136.908 1.00 12.67 28 ALA B O 1
ATOM 1414 N N . GLN B 1 28 ? 25.160 97.175 136.974 1.00 14.71 29 GLN B N 1
ATOM 1415 C CA . GLN B 1 28 ? 25.451 95.797 137.235 1.00 14.40 29 GLN B CA 1
ATOM 1416 C C . GLN B 1 28 ? 26.229 95.622 138.484 1.00 13.03 29 GLN B C 1
ATOM 1417 O O . GLN B 1 28 ? 26.839 96.492 138.911 1.00 13.64 29 GLN B O 1
ATOM 1423 N N . ILE B 1 29 ? 26.230 94.430 139.026 1.00 10.72 30 ILE B N 1
ATOM 1424 C CA . ILE B 1 29 ? 27.141 94.091 140.094 1.00 11.24 30 ILE B CA 1
ATOM 1425 C C . ILE B 1 29 ? 28.186 93.122 139.532 1.00 12.54 30 ILE B C 1
ATOM 1426 O O . ILE B 1 29 ? 27.856 91.992 139.166 1.00 14.19 30 ILE B O 1
ATOM 1431 N N . VAL B 1 30 ? 29.439 93.572 139.447 1.00 9.73 31 VAL B N 1
ATOM 1432 C CA . VAL B 1 30 ? 30.509 92.741 138.894 1.00 12.24 31 VAL B CA 1
ATOM 1433 C C . VAL B 1 30 ? 31.480 92.257 139.983 1.00 15.85 31 VAL B C 1
ATOM 1434 O O . VAL B 1 30 ? 31.862 93.005 140.904 1.00 13.40 31 VAL B O 1
ATOM 1438 N N . SER B 1 31 ? 31.865 90.992 139.906 1.00 12.11 32 SER B N 1
ATOM 1439 C CA . SER B 1 31 ? 32.730 90.479 140.947 1.00 11.05 32 SER B CA 1
ATOM 1440 C C . SER B 1 31 ? 34.170 90.917 140.681 1.00 15.45 32 SER B C 1
ATOM 1441 O O . SER B 1 31 ? 34.682 90.777 139.560 1.00 12.40 32 SER B O 1
ATOM 1444 N N . ARG B 1 32 ? 34.797 91.497 141.703 1.00 12.59 33 ARG B N 1
ATOM 1445 C CA . ARG B 1 32 ? 36.200 91.889 141.617 1.00 16.10 33 ARG B CA 1
ATOM 1446 C C . ARG B 1 32 ? 36.995 91.196 142.731 1.00 16.87 33 ARG B C 1
ATOM 1447 O O . ARG B 1 32 ? 36.968 91.622 143.890 1.00 14.76 33 ARG B O 1
ATOM 1455 N N . GLU B 1 33 ? 37.695 90.123 142.366 1.00 20.85 34 GLU B N 1
ATOM 1456 C CA . GLU B 1 33 ? 38.409 89.281 143.327 1.00 26.16 34 GLU B CA 1
ATOM 1457 C C . GLU B 1 33 ? 39.424 90.057 144.165 1.00 22.51 34 GLU B C 1
ATOM 1458 O O . GLU B 1 33 ? 39.643 89.739 145.339 1.00 21.91 34 GLU B O 1
ATOM 1464 N N . ASP B 1 34 ? 40.023 91.084 143.569 1.00 17.46 35 ASP B N 1
ATOM 1465 C CA . ASP B 1 34 ? 41.039 91.868 144.261 1.00 21.59 35 ASP B CA 1
ATOM 1466 C C . ASP B 1 34 ? 40.490 93.120 144.962 1.00 18.74 35 ASP B C 1
ATOM 1467 O O . ASP B 1 34 ? 41.262 93.887 145.557 1.00 15.53 35 ASP B O 1
ATOM 1472 N N . TYR B 1 35 ? 39.172 93.335 144.901 1.00 18.76 36 TYR B N 1
ATOM 1473 C CA . TYR B 1 35 ? 38.567 94.398 145.705 1.00 16.10 36 TYR B CA 1
ATOM 1474 C C . TYR B 1 35 ? 38.548 93.959 147.166 1.00 17.58 36 TYR B C 1
ATOM 1475 O O . TYR B 1 35 ? 38.459 92.759 147.463 1.00 16.28 36 TYR B O 1
ATOM 1484 N N . LEU B 1 36 ? 38.640 94.927 148.073 1.00 19.98 37 LEU B N 1
ATOM 1485 C CA . LEU B 1 36 ? 38.470 94.662 149.499 1.00 15.25 37 LEU B CA 1
ATOM 1486 C C . LEU B 1 36 ? 37.054 94.162 149.782 1.00 14.30 37 LEU B C 1
ATOM 1487 O O . LEU B 1 36 ? 36.850 93.278 150.621 1.00 14.38 37 LEU B O 1
ATOM 1492 N N . LEU B 1 37 ? 36.084 94.730 149.069 1.00 12.12 38 LEU B N 1
ATOM 1493 C CA . LEU B 1 37 ? 34.677 94.384 149.249 1.00 12.52 38 LEU B CA 1
ATOM 1494 C C . LEU B 1 37 ? 34.179 93.457 148.135 1.00 16.78 38 LEU B C 1
ATOM 1495 O O . LEU B 1 37 ? 32.966 93.265 147.963 1.00 12.01 38 LEU B O 1
ATOM 1500 N N . LYS B 1 38 ? 35.120 92.917 147.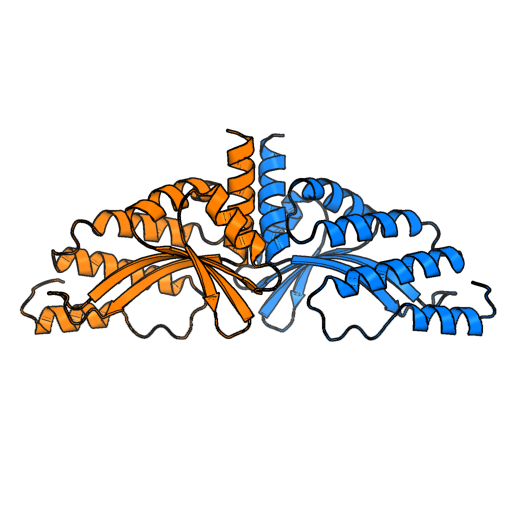359 1.00 15.69 39 LYS B N 1
ATOM 1501 C CA . LYS B 1 38 ? 34.830 91.848 146.399 1.00 14.44 39 LYS B CA 1
ATOM 1502 C C . LYS B 1 38 ? 33.949 92.240 145.202 1.00 15.19 39 LYS B C 1
ATOM 1503 O O . LYS B 1 38 ? 33.893 91.502 144.207 1.00 9.93 39 LYS B O 1
ATOM 1509 N N . TYR B 1 39 ? 33.270 93.383 145.283 1.00 14.82 40 TYR B N 1
ATOM 1510 C CA . TYR B 1 39 ? 32.355 93.776 144.215 1.00 11.76 40 TYR B CA 1
ATOM 1511 C C . TYR B 1 39 ? 32.478 95.231 143.799 1.00 15.10 40 TYR B C 1
ATOM 1512 O O . TYR B 1 39 ? 32.881 96.093 144.592 1.00 14.47 40 TYR B O 1
ATOM 1521 N N . GLN B 1 40 ? 32.107 95.489 142.546 1.00 14.65 41 GLN B N 1
ATOM 1522 C CA . GLN B 1 40 ? 32.012 96.839 142.009 1.00 12.39 41 GLN B CA 1
ATOM 1523 C C . GLN B 1 40 ? 30.593 97.043 141.472 1.00 10.29 41 GLN B C 1
ATOM 1524 O O . GLN B 1 40 ? 29.930 96.085 141.065 1.00 10.55 41 GLN B O 1
ATOM 1530 N N . VAL B 1 41 ? 30.109 98.278 141.489 1.00 13.36 42 VAL B N 1
ATOM 1531 C CA . VAL B 1 41 ? 28.870 98.596 140.785 1.00 11.18 42 VAL B CA 1
ATOM 1532 C C . VAL B 1 41 ? 29.229 99.383 139.530 1.00 13.43 42 VAL B C 1
ATOM 1533 O O . VAL B 1 41 ? 29.629 100.550 139.596 1.00 11.40 42 VAL B O 1
ATOM 1537 N N . ARG B 1 42 ? 29.104 98.718 138.388 1.00 11.31 43 ARG B N 1
ATOM 1538 C CA . ARG B 1 42 ? 29.486 99.298 137.116 1.00 15.00 43 ARG B CA 1
ATOM 1539 C C . ARG B 1 42 ? 28.261 99.923 136.450 1.00 14.45 43 ARG B C 1
ATOM 1540 O O . ARG B 1 42 ? 27.218 99.285 136.342 1.00 14.39 43 ARG B O 1
ATOM 1548 N N . VAL B 1 43 ? 28.390 101.180 136.033 1.00 12.52 44 VAL B N 1
ATOM 1549 C CA . VAL B 1 43 ? 27.309 101.888 135.351 1.00 13.51 44 VAL B CA 1
ATOM 1550 C C . VAL B 1 43 ? 27.707 102.156 133.906 1.00 15.16 44 VAL B C 1
ATOM 1551 O O . VAL B 1 43 ? 28.887 102.429 133.608 1.00 16.08 44 VAL B O 1
ATOM 1555 N N . SER B 1 44 ? 26.740 102.081 133.001 1.00 11.88 45 SER B N 1
ATOM 1556 C CA . SER B 1 44 ? 27.070 102.183 131.578 1.00 14.66 45 SER B CA 1
ATOM 1557 C C . SER B 1 44 ? 25.896 102.539 130.668 1.00 13.94 45 SER B C 1
ATOM 1558 O O . SER B 1 44 ? 24.733 102.240 130.973 1.00 13.04 45 SER B O 1
ATOM 1561 N N . LEU B 1 45 ? 26.218 103.185 129.551 1.00 16.03 46 LEU B N 1
ATOM 1562 C CA . LEU B 1 45 ? 25.292 103.298 128.429 1.00 16.62 46 LEU B CA 1
ATOM 1563 C C . LEU B 1 45 ? 25.900 102.541 127.256 1.00 14.19 46 LEU B C 1
ATOM 1564 O O . LEU B 1 45 ? 27.096 102.670 126.984 1.00 17.36 46 LEU B O 1
ATOM 1569 N N . THR B 1 46 ? 25.095 101.740 126.569 1.00 16.09 47 THR B N 1
ATOM 1570 C CA . THR B 1 46 ? 25.609 100.966 125.432 1.00 17.50 47 THR B CA 1
ATOM 1571 C C . THR B 1 46 ? 24.677 101.061 124.226 1.00 14.59 47 THR B C 1
ATOM 1572 O O . THR B 1 46 ? 23.456 101.026 124.374 1.00 15.31 47 THR B O 1
ATOM 1576 N N . VAL B 1 47 ? 25.250 101.201 123.037 1.00 17.44 48 VAL B N 1
ATOM 1577 C CA . VAL B 1 47 ? 24.453 101.195 121.810 1.00 17.83 48 VAL B CA 1
ATOM 1578 C C . VAL B 1 47 ? 24.902 100.044 120.908 1.00 15.59 48 VAL B C 1
ATOM 1579 O O . VAL B 1 47 ? 26.100 99.872 120.645 1.00 13.71 48 VAL B O 1
ATOM 1583 N N . PHE B 1 48 ? 23.932 99.259 120.451 1.00 11.74 49 PHE B N 1
ATOM 1584 C CA . PHE B 1 48 ? 24.194 98.062 119.663 1.00 12.73 49 PHE B CA 1
ATOM 1585 C C . PHE B 1 48 ? 23.793 98.259 118.217 1.00 16.35 49 PHE B C 1
ATOM 1586 O O . PHE B 1 48 ? 22.743 98.852 117.917 1.00 16.62 49 PHE B O 1
ATOM 1594 N N . GLN B 1 49 ? 24.616 97.742 117.316 1.00 14.95 50 GLN B N 1
ATOM 1595 C CA . GLN B 1 49 ? 24.283 97.772 115.903 1.00 13.26 50 GLN B CA 1
ATOM 1596 C C . GLN B 1 49 ? 25.150 96.763 115.187 1.00 13.46 50 GLN B C 1
ATOM 1597 O O . GLN B 1 49 ? 26.316 96.554 115.557 1.00 13.39 50 GLN B O 1
ATOM 1603 N N . SER B 1 50 ? 24.558 96.112 114.190 1.00 18.36 51 SER B N 1
ATOM 1604 C CA . SER B 1 50 ? 25.260 95.157 113.341 1.00 16.78 51 SER B CA 1
ATOM 1605 C C . SER B 1 50 ? 26.513 95.807 112.776 1.00 16.46 51 SER B C 1
ATOM 1606 O O . SER B 1 50 ? 26.512 97.004 112.455 1.00 15.93 51 SER B O 1
ATOM 1609 N N . THR B 1 51 ? 27.584 95.025 112.674 1.00 12.51 52 THR B N 1
ATOM 1610 C CA . THR B 1 51 ? 28.848 95.535 112.164 1.00 16.77 52 THR B CA 1
ATOM 1611 C C . THR B 1 51 ? 28.677 96.158 110.767 1.00 18.29 52 THR B C 1
ATOM 1612 O O . THR B 1 51 ? 29.475 97.008 110.358 1.00 19.79 52 THR B O 1
ATOM 1616 N N . THR B 1 52 ? 27.613 95.766 110.064 1.00 16.16 53 THR B N 1
ATOM 1617 C CA . THR B 1 52 ? 27.318 96.317 108.740 1.00 21.80 53 THR B CA 1
ATOM 1618 C C . THR B 1 52 ? 27.132 97.835 108.777 1.00 22.74 53 THR B C 1
ATOM 1619 O O . THR B 1 52 ? 27.378 98.519 107.776 1.00 20.90 53 THR B O 1
ATOM 1623 N N . GLN B 1 53 ? 26.696 98.351 109.927 1.00 17.74 54 GLN B N 1
ATOM 1624 C CA . GLN B 1 53 ? 26.564 99.794 110.117 1.00 17.32 54 GLN B CA 1
ATOM 1625 C C . GLN B 1 53 ? 27.444 100.245 111.270 1.00 16.49 54 GLN B C 1
ATOM 1626 O O . GLN B 1 53 ? 27.065 101.119 112.056 1.00 16.49 54 GLN B O 1
ATOM 1632 N N . HIS B 1 54 ? 28.630 99.645 111.347 1.00 15.88 55 HIS B N 1
ATOM 1633 C CA . HIS B 1 54 ? 29.625 99.974 112.362 1.00 13.61 55 HIS B CA 1
ATOM 1634 C C . HIS B 1 54 ? 29.885 101.478 112.443 1.00 16.41 55 HIS B C 1
ATOM 1635 O O . HIS B 1 54 ? 30.166 102.009 113.529 1.00 14.03 55 HIS B O 1
ATOM 1642 N N . PHE B 1 55 ? 29.769 102.163 111.302 1.00 14.08 56 PHE B N 1
ATOM 1643 C CA . PHE B 1 55 ? 30.075 103.591 111.233 1.00 14.33 56 PHE B CA 1
ATOM 1644 C C . PHE B 1 55 ? 29.249 104.443 112.198 1.00 15.47 56 PHE B C 1
ATOM 1645 O O . PHE B 1 55 ? 29.779 105.386 112.790 1.00 16.90 56 PHE B O 1
ATOM 1653 N N . ILE B 1 56 ? 27.966 104.116 112.358 1.00 15.48 57 ILE B N 1
ATOM 1654 C CA . ILE B 1 56 ? 27.075 104.927 113.187 1.00 14.78 57 ILE B CA 1
ATOM 1655 C C . ILE B 1 56 ? 27.548 105.007 114.654 1.00 16.76 57 ILE B C 1
ATOM 1656 O O . ILE B 1 56 ? 27.343 106.023 115.329 1.00 17.13 57 ILE B O 1
ATOM 1661 N N . LEU B 1 57 ? 28.200 103.950 115.136 1.00 11.49 58 LEU B N 1
ATOM 1662 C CA . LEU B 1 57 ? 28.652 103.925 116.520 1.00 14.95 58 LEU B CA 1
ATOM 1663 C C . LEU B 1 57 ? 29.855 104.843 116.683 1.00 16.38 58 LEU B C 1
ATOM 1664 O O . LEU B 1 57 ? 30.109 105.373 117.768 1.00 13.06 58 LEU B O 1
ATOM 1669 N N . LEU B 1 58 ? 30.607 105.014 115.597 1.00 16.90 59 LEU B N 1
ATOM 1670 C CA . LEU B 1 58 ? 31.741 105.920 115.613 1.00 11.96 59 LEU B CA 1
ATOM 1671 C C . LEU B 1 58 ? 31.192 107.344 115.592 1.00 16.46 59 LEU B C 1
ATOM 1672 O O . LEU B 1 58 ? 31.745 108.238 116.255 1.00 14.30 59 LEU B O 1
ATOM 1677 N N . ASP B 1 59 ? 30.086 107.537 114.865 1.00 16.15 60 ASP B N 1
ATOM 1678 C CA . ASP B 1 59 ? 29.389 108.825 114.831 1.00 18.25 60 ASP B CA 1
ATOM 1679 C C . ASP B 1 59 ? 28.911 109.234 116.222 1.00 14.51 60 ASP B C 1
ATOM 1680 O O . ASP B 1 59 ? 28.997 110.403 116.613 1.00 17.23 60 ASP B O 1
ATOM 1685 N N . ILE B 1 60 ? 28.401 108.268 116.971 1.00 15.77 61 ILE B N 1
ATOM 1686 C CA . ILE B 1 60 ? 27.920 108.545 118.324 1.00 16.53 61 ILE B CA 1
ATOM 1687 C C . ILE B 1 60 ? 29.069 108.963 119.234 1.00 13.56 61 ILE B C 1
ATOM 1688 O O . ILE B 1 60 ? 28.966 109.942 119.968 1.00 12.97 61 ILE B O 1
ATOM 1693 N N . GLN B 1 61 ? 30.171 108.224 119.158 1.00 17.67 62 GLN B N 1
ATOM 1694 C CA . GLN B 1 61 ? 31.393 108.543 119.886 1.00 17.05 62 GLN B CA 1
ATOM 1695 C C . GLN B 1 61 ? 31.855 109.986 119.617 1.00 18.12 62 GLN B C 1
ATOM 1696 O O . GLN B 1 61 ? 32.323 110.691 120.528 1.00 19.11 62 GLN B O 1
ATOM 1702 N N . LYS B 1 62 ? 31.697 110.427 118.373 1.00 11.83 63 LYS B N 1
ATOM 1703 C CA . LYS B 1 62 ? 32.057 111.791 117.983 1.00 17.30 63 LYS B CA 1
ATOM 1704 C C . LYS B 1 62 ? 31.082 112.800 118.593 1.00 19.02 63 LYS B C 1
ATOM 1705 O O . LYS B 1 62 ? 31.503 113.855 119.099 1.00 18.02 63 LYS B O 1
ATOM 1711 N N . ILE B 1 63 ? 29.789 112.470 118.538 1.00 14.86 64 ILE B N 1
ATOM 1712 C CA . ILE B 1 63 ? 28.747 113.295 119.145 1.00 14.98 64 ILE B CA 1
ATOM 1713 C C . ILE B 1 63 ? 28.940 113.523 120.661 1.00 22.30 64 ILE B C 1
ATOM 1714 O O . ILE B 1 63 ? 28.802 114.654 121.141 1.00 25.73 64 ILE B O 1
ATOM 1719 N N . LEU B 1 64 ? 29.260 112.458 121.404 1.00 16.43 65 LEU B N 1
ATOM 1720 C CA . LEU B 1 64 ? 29.372 112.540 122.861 1.00 18.40 65 LEU B CA 1
ATOM 1721 C C . LEU B 1 64 ? 30.767 112.935 123.358 1.00 20.79 65 LEU B C 1
ATOM 1722 O O . LEU B 1 64 ? 30.911 113.467 124.461 1.00 24.14 65 LEU B O 1
ATOM 1727 N N . GLY B 1 65 ? 31.793 112.670 122.556 1.00 22.24 66 GLY B N 1
ATOM 1728 C CA . GLY B 1 65 ? 33.139 113.075 122.916 1.00 20.43 66 GLY B CA 1
ATOM 1729 C C . GLY B 1 65 ? 33.844 112.093 123.828 1.00 18.52 66 GLY B C 1
ATOM 1730 O O . GLY B 1 65 ? 34.951 112.369 124.303 1.00 23.35 66 GLY B O 1
ATOM 1731 N N . CYS B 1 66 ? 33.210 110.948 124.072 1.00 16.84 67 CYS B N 1
ATOM 1732 C CA . CYS B 1 66 ? 33.809 109.903 124.907 1.00 22.94 67 CYS B CA 1
ATOM 1733 C C . CYS B 1 66 ? 33.255 108.536 124.525 1.00 17.05 67 CYS B C 1
ATOM 1734 O O . CYS B 1 66 ? 32.428 108.430 123.624 1.00 18.83 67 CYS B O 1
ATOM 1737 N N . GLY B 1 67 ? 33.703 107.497 125.224 1.00 16.66 68 GLY B N 1
ATOM 1738 C CA . GLY B 1 67 ? 33.194 106.159 124.996 1.00 14.40 68 GLY B CA 1
ATOM 1739 C C . GLY B 1 67 ? 34.018 105.371 123.997 1.00 17.13 68 GLY B C 1
ATOM 1740 O O . GLY B 1 67 ? 34.785 105.946 123.222 1.00 19.62 68 GLY B O 1
ATOM 1741 N N . THR B 1 68 ? 33.848 104.049 124.013 1.00 15.87 69 THR B N 1
ATOM 1742 C CA . THR B 1 68 ? 34.582 103.162 123.116 1.00 14.67 69 THR B CA 1
ATOM 1743 C C . THR B 1 68 ? 33.688 102.424 122.111 1.00 14.02 69 THR B C 1
ATOM 1744 O O . THR B 1 68 ? 32.504 102.186 122.364 1.00 13.81 69 THR B O 1
ATOM 1748 N N . VAL B 1 69 ? 34.281 102.068 120.974 1.00 14.14 70 VAL B N 1
ATOM 1749 C CA . VAL B 1 69 ? 33.639 101.241 119.962 1.00 12.67 70 VAL B CA 1
ATOM 1750 C C . VAL B 1 69 ? 34.417 99.927 119.828 1.00 14.00 70 VAL B C 1
ATOM 1751 O O . VAL B 1 69 ? 35.646 99.950 119.717 1.00 13.46 70 VAL B O 1
ATOM 1755 N N . ARG B 1 70 ? 33.717 98.790 119.841 1.00 15.77 71 ARG B N 1
ATOM 1756 C CA . ARG B 1 70 ? 34.361 97.487 119.604 1.00 14.08 71 ARG B CA 1
ATOM 1757 C C . ARG B 1 70 ? 33.528 96.632 118.648 1.00 16.71 71 ARG B C 1
ATOM 1758 O O . ARG B 1 70 ? 32.334 96.881 118.463 1.00 15.74 71 ARG B O 1
ATOM 1766 N N . LYS B 1 71 ? 34.167 95.626 118.051 1.00 16.63 72 LYS B N 1
ATOM 1767 C CA . LYS B 1 71 ? 33.472 94.631 117.246 1.00 13.46 72 LYS B CA 1
ATOM 1768 C C . LYS B 1 71 ? 33.359 93.319 118.008 1.00 14.34 72 LYS B C 1
ATOM 1769 O O . LYS B 1 71 ? 34.366 92.784 118.482 1.00 17.04 72 LYS B O 1
ATOM 1775 N N . ARG B 1 72 ? 32.182 92.764 118.143 1.00 14.37 73 ARG B N 1
ATOM 1776 C CA . ARG B 1 72 ? 32.141 91.474 118.735 1.00 15.66 73 ARG B CA 1
ATOM 1777 C C . ARG B 1 72 ? 32.245 90.354 117.728 1.00 17.79 73 ARG B C 1
ATOM 1778 O O . ARG B 1 72 ? 32.148 90.572 116.557 1.00 16.55 73 ARG B O 1
ATOM 1786 N N . ASN B 1 73 ? 32.491 89.158 118.202 1.00 18.54 74 ASN B N 1
ATOM 1787 C CA . ASN B 1 73 ? 32.826 88.022 117.337 1.00 21.82 74 ASN B CA 1
ATOM 1788 C C . ASN B 1 73 ? 31.597 87.351 116.706 1.00 2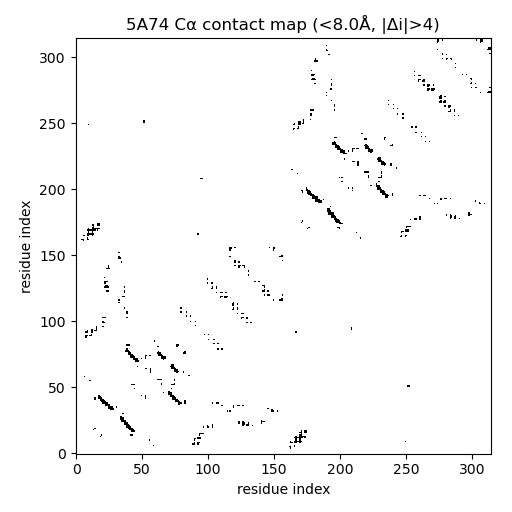1.61 74 ASN B C 1
ATOM 1789 O O . ASN B 1 73 ? 31.684 86.210 116.230 1.00 21.63 74 ASN B O 1
ATOM 1794 N N . ASP B 1 74 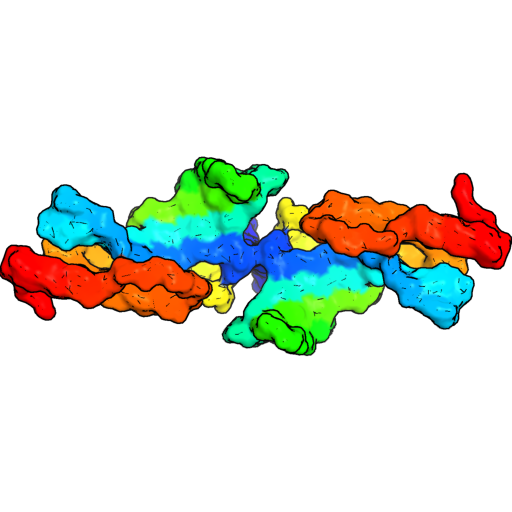? 30.460 88.053 116.719 1.00 21.42 75 ASP B N 1
ATOM 1795 C CA . ASP B 1 74 ? 29.212 87.516 116.177 1.00 16.04 75 ASP B CA 1
ATOM 1796 C C . ASP B 1 74 ? 28.549 88.446 115.153 1.00 17.36 75 ASP B C 1
ATOM 1797 O O . ASP B 1 74 ? 27.349 88.330 114.904 1.00 18.70 75 ASP B O 1
ATOM 1802 N N . GLY B 1 75 ? 29.317 89.367 114.571 1.00 16.37 76 GLY B N 1
ATOM 1803 C CA . GLY B 1 75 ? 28.785 90.274 113.565 1.00 13.58 76 GLY B CA 1
ATOM 1804 C C . GLY B 1 75 ? 28.183 91.554 114.122 1.00 16.28 76 GLY B C 1
ATOM 1805 O O . GLY B 1 75 ? 27.752 92.441 113.367 1.00 11.68 76 GLY B O 1
ATOM 1806 N N . MET B 1 76 ? 28.158 91.660 115.448 1.00 18.23 77 MET B N 1
ATOM 1807 C CA . MET B 1 76 ? 27.634 92.853 116.111 1.00 16.84 77 MET B CA 1
ATOM 1808 C C . MET B 1 76 ? 28.740 93.837 116.469 1.00 14.84 77 MET B C 1
ATOM 1809 O O . MET B 1 76 ? 29.895 93.448 116.659 1.00 18.24 77 MET B O 1
ATOM 1814 N N . SER B 1 77 ? 28.391 95.114 116.561 1.00 15.22 78 SER B N 1
ATOM 1815 C CA . SER B 1 77 ? 29.320 96.101 117.105 1.00 14.50 78 SER B CA 1
ATOM 1816 C C . SER B 1 77 ? 28.648 96.807 118.291 1.00 15.16 78 SER B C 1
ATOM 1817 O O . SER B 1 77 ? 27.407 96.788 118.425 1.00 12.06 78 SER B O 1
ATOM 1820 N N . GLU B 1 78 ? 29.461 97.415 119.152 1.00 14.29 79 GLU B N 1
ATOM 1821 C CA . GLU B 1 78 ? 28.951 98.121 120.332 1.00 12.74 79 GLU B CA 1
ATOM 1822 C C . GLU B 1 78 ? 29.696 99.429 120.574 1.00 12.44 79 GLU B C 1
ATOM 1823 O O . GLU B 1 78 ? 30.921 99.492 120.405 1.00 17.44 79 GLU B O 1
ATOM 1829 N N . PHE B 1 79 ? 28.948 100.459 120.969 1.00 13.70 80 PHE B N 1
ATOM 1830 C CA . PHE B 1 79 ? 29.508 101.692 121.518 1.00 14.45 80 PHE B CA 1
ATOM 1831 C C . PHE B 1 79 ? 29.207 101.705 123.007 1.00 16.66 80 PHE B C 1
ATOM 1832 O O . PHE B 1 79 ? 28.042 101.578 123.412 1.00 13.63 80 PHE B O 1
ATOM 1840 N N . CYS B 1 80 ? 30.243 101.876 123.822 1.00 21.99 81 CYS B N 1
ATOM 1841 C CA . CYS B 1 80 ? 30.056 101.844 125.269 1.00 19.69 81 CYS B CA 1
ATOM 1842 C C . CYS B 1 80 ? 30.699 103.018 126.002 1.00 17.52 81 CYS B C 1
ATOM 1843 O O . CYS B 1 80 ? 31.850 103.390 125.727 1.00 13.81 81 CYS B O 1
ATOM 1846 N N . VAL B 1 81 ? 29.932 103.601 126.924 1.00 15.27 82 VAL B N 1
ATOM 1847 C CA . VAL B 1 81 ? 30.459 104.546 127.903 1.00 15.42 82 VAL B CA 1
ATOM 1848 C C . VAL B 1 81 ? 30.270 103.924 129.279 1.00 15.29 82 VAL B C 1
ATOM 1849 O O . VAL B 1 81 ? 29.135 103.772 129.739 1.00 12.77 82 VAL B O 1
ATOM 1853 N N . VAL B 1 82 ? 31.379 103.554 129.918 1.00 15.89 83 VAL B N 1
ATOM 1854 C CA . VAL B 1 82 ? 31.370 102.934 131.240 1.00 16.85 83 VAL B CA 1
ATOM 1855 C C . VAL B 1 82 ? 32.031 103.859 132.253 1.00 15.68 83 VAL B C 1
ATOM 1856 O O . VAL B 1 82 ? 33.104 104.401 131.983 1.00 17.48 83 VAL B O 1
ATOM 1860 N N . GLY B 1 83 ? 31.411 104.039 133.417 1.00 15.40 84 GLY B N 1
ATOM 1861 C CA . GLY B 1 83 ? 32.085 104.738 134.504 1.00 16.06 84 GLY B CA 1
ATOM 1862 C C . GLY B 1 83 ? 31.530 106.107 134.836 1.00 19.01 84 GLY B C 1
ATOM 1863 O O . GLY B 1 83 ? 31.146 106.863 133.941 1.00 21.81 84 GLY B O 1
ATOM 1864 N N . GLY B 1 84 ? 31.532 106.434 136.129 1.00 21.42 85 GLY B N 1
ATOM 1865 C CA . GLY B 1 84 ? 30.852 107.608 136.655 1.00 20.24 85 GLY B CA 1
ATOM 1866 C C . GLY B 1 84 ? 31.105 108.950 135.991 1.00 22.06 85 GLY B C 1
ATOM 1867 O O . GLY B 1 84 ? 30.157 109.691 135.723 1.00 21.89 85 GLY B O 1
ATOM 1868 N N . THR B 1 85 ? 32.373 109.267 135.728 1.00 20.07 86 THR B N 1
ATOM 1869 C CA . THR B 1 85 ? 32.736 110.588 135.223 1.00 23.75 86 THR B CA 1
ATOM 1870 C C . THR B 1 85 ? 32.223 110.857 133.811 1.00 30.49 86 THR B C 1
ATOM 1871 O O . THR B 1 85 ? 31.579 111.883 133.549 1.00 34.62 86 THR B O 1
ATOM 1875 N N . SER B 1 86 ? 32.523 109.943 132.895 1.00 25.48 87 SER B N 1
ATOM 1876 C CA . SER B 1 86 ? 32.079 110.101 131.518 1.00 27.45 87 SER B CA 1
ATOM 1877 C C . SER B 1 86 ? 30.564 109.928 131.391 1.00 19.93 87 SER B C 1
ATOM 1878 O O . SER B 1 86 ? 29.906 110.665 130.647 1.00 21.13 87 SER B O 1
ATOM 1881 N N . LEU B 1 87 ? 30.015 108.962 132.122 1.00 18.19 88 LEU B N 1
ATOM 1882 C CA . LEU B 1 87 ? 28.607 108.611 131.967 1.00 18.23 88 LEU B CA 1
ATOM 1883 C C . LEU B 1 87 ? 27.654 109.702 132.445 1.00 17.08 88 LEU B C 1
ATOM 1884 O O . LEU B 1 87 ? 26.645 109.957 131.792 1.00 19.06 88 LEU B O 1
ATOM 1889 N N . GLN B 1 88 ? 27.971 110.351 133.563 1.00 17.86 89 GLN B N 1
ATOM 1890 C CA . GLN B 1 88 ? 27.065 111.360 134.116 1.00 21.31 89 GLN B CA 1
ATOM 1891 C C . GLN B 1 88 ? 26.836 112.516 133.145 1.00 21.16 89 GLN B C 1
ATOM 1892 O O . GLN B 1 88 ? 25.702 112.978 132.959 1.00 17.19 89 GLN B O 1
ATOM 1898 N N . THR B 1 89 ? 27.927 112.977 132.540 1.00 22.13 90 THR B N 1
ATOM 1899 C CA . THR B 1 89 ? 27.883 114.025 131.526 1.00 21.49 90 THR B CA 1
ATOM 1900 C C . THR B 1 89 ? 27.035 113.556 130.351 1.00 19.14 90 THR B C 1
ATOM 1901 O O . THR B 1 89 ? 26.253 114.319 129.786 1.00 18.02 90 THR B O 1
ATOM 1905 N N . THR B 1 90 ? 27.190 112.282 130.006 1.00 18.76 91 THR B N 1
ATOM 1906 C CA . THR B 1 90 ? 26.486 111.696 128.878 1.00 21.26 91 THR B CA 1
ATOM 1907 C C . THR B 1 90 ? 24.987 111.620 129.125 1.00 19.34 91 THR B C 1
ATOM 1908 O O . THR B 1 90 ? 24.191 112.030 128.276 1.00 20.18 91 THR B O 1
ATOM 1912 N N . LEU B 1 91 ? 24.609 111.098 130.288 1.00 19.19 92 LEU B N 1
ATOM 1913 C CA . LEU B 1 91 ? 23.197 110.902 130.613 1.00 20.21 92 LEU B CA 1
ATOM 1914 C C . LEU B 1 91 ? 22.458 112.226 130.720 1.00 21.58 92 LEU B C 1
ATOM 1915 O O . LEU B 1 91 ? 21.317 112.329 130.286 1.00 23.71 92 LEU B O 1
ATOM 1920 N N . GLU B 1 92 ? 23.119 113.234 131.282 1.00 23.05 93 GLU B N 1
ATOM 1921 C CA . GLU B 1 92 ? 22.525 114.554 131.441 1.00 24.44 93 GLU B CA 1
ATOM 1922 C C . GLU B 1 92 ? 22.187 115.212 130.107 1.00 23.42 93 GLU B C 1
ATOM 1923 O O . GLU B 1 92 ? 21.241 116.000 130.019 1.00 26.49 93 GLU B O 1
ATOM 1929 N N . LYS B 1 93 ? 22.960 114.896 129.073 1.00 22.91 94 LYS B N 1
ATOM 1930 C CA . LYS B 1 93 ? 22.677 115.414 127.734 1.00 23.79 94 LYS B CA 1
ATOM 1931 C C . LYS B 1 93 ? 21.453 114.742 127.126 1.00 19.65 94 LYS B C 1
ATOM 1932 O O . LYS B 1 93 ? 20.684 115.381 126.411 1.00 22.26 94 LYS B O 1
ATOM 1938 N N . LEU B 1 94 ? 21.274 113.455 127.415 1.00 19.35 95 LEU B N 1
ATOM 1939 C CA . LEU B 1 94 ? 20.184 112.678 126.822 1.00 21.64 95 LEU B CA 1
ATOM 1940 C C . LEU B 1 94 ? 18.907 112.731 127.653 1.00 17.07 95 LEU B C 1
ATOM 1941 O O . LEU B 1 94 ? 17.809 112.528 127.136 1.00 16.46 95 LEU B O 1
ATOM 1946 N N . LEU B 1 95 ? 19.068 113.004 128.943 1.00 21.09 96 LEU B N 1
ATOM 1947 C CA . LEU B 1 95 ? 17.978 112.921 129.917 1.00 18.38 96 LEU B CA 1
ATOM 1948 C C . LEU B 1 95 ? 16.691 113.663 129.549 1.00 19.36 96 LEU B C 1
ATOM 1949 O O . LEU B 1 95 ? 15.603 113.146 129.807 1.00 27.81 96 LEU B O 1
ATOM 1954 N N . PRO B 1 96 ? 16.791 114.875 128.959 1.00 18.89 97 PRO B N 1
ATOM 1955 C CA . PRO B 1 96 ? 15.509 115.520 128.639 1.00 18.52 97 PRO B CA 1
ATOM 1956 C C . PRO B 1 96 ? 14.782 114.823 127.490 1.00 21.03 97 PRO B C 1
ATOM 1957 O O . PRO B 1 96 ? 13.554 114.921 127.404 1.00 20.50 97 PRO B O 1
ATOM 1961 N N . TYR B 1 97 ? 15.526 114.116 126.639 1.00 19.32 98 TYR B N 1
ATOM 1962 C CA . TYR B 1 97 ? 14.939 113.527 125.437 1.00 18.82 98 TYR B CA 1
ATOM 1963 C C . TYR B 1 97 ? 14.604 112.027 125.546 1.00 17.45 98 TYR B C 1
ATOM 1964 O O . TYR B 1 97 ? 13.799 111.516 124.770 1.00 21.04 98 TYR B O 1
ATOM 1973 N N . LEU B 1 98 ? 15.191 111.328 126.514 1.00 17.19 99 LEU B N 1
ATOM 1974 C CA . LEU B 1 98 ? 14.854 109.915 126.740 1.00 17.50 99 LEU B CA 1
ATOM 1975 C C . LEU B 1 98 ? 13.372 109.743 127.096 1.00 16.65 99 LEU B C 1
ATOM 1976 O O . LEU B 1 98 ? 12.847 110.463 127.943 1.00 16.04 99 LEU B O 1
ATOM 1981 N N . GLN B 1 99 ? 12.685 108.822 126.460 1.00 20.18 100 GLN B N 1
ATOM 1982 C CA . GLN B 1 99 ? 11.271 108.552 126.664 1.00 16.80 100 GLN B CA 1
ATOM 1983 C C . GLN B 1 99 ? 10.957 107.152 127.152 1.00 19.67 100 GLN B C 1
ATOM 1984 O O . GLN B 1 99 ? 9.858 106.884 127.567 1.00 25.57 100 GLN B O 1
ATOM 1990 N N . LEU B 1 100 ? 11.914 106.267 127.122 1.00 15.78 101 LEU B N 1
ATOM 1991 C CA . LEU B 1 100 ? 11.704 104.890 127.558 1.00 14.56 101 LEU B CA 1
ATOM 1992 C C . LEU B 1 100 ? 12.702 104.453 128.622 1.00 14.35 101 LEU B C 1
ATOM 1993 O O . LEU B 1 100 ? 12.422 103.565 129.423 1.00 17.79 101 LEU B O 1
ATOM 1998 N N . LYS B 1 101 ? 13.872 105.077 128.633 1.00 19.67 102 LYS B N 1
ATOM 1999 C CA . LYS B 1 101 ? 14.935 104.656 129.537 1.00 14.99 102 LYS B CA 1
ATOM 2000 C C . LYS B 1 101 ? 15.367 105.779 130.452 1.00 12.49 102 LYS B C 1
ATOM 2001 O O . LYS B 1 101 ? 16.508 105.823 130.900 1.00 15.85 102 LYS B O 1
ATOM 2007 N N . ARG B 1 102 ? 14.452 106.694 130.734 1.00 13.18 103 ARG B N 1
ATOM 2008 C CA . ARG B 1 102 ? 14.786 107.807 131.609 1.00 17.46 103 ARG B CA 1
ATOM 2009 C C . ARG B 1 102 ? 14.912 107.312 133.041 1.00 13.84 103 ARG B C 1
ATOM 2010 O O . ARG B 1 102 ? 15.792 107.748 133.777 1.00 12.32 103 ARG B O 1
ATOM 2018 N N . ALA B 1 103 ? 14.035 106.390 133.427 1.00 15.28 104 ALA B N 1
ATOM 2019 C CA . ALA B 1 103 ? 14.105 105.786 134.755 1.00 15.18 104 ALA B CA 1
ATOM 2020 C C . ALA B 1 103 ? 15.459 105.119 134.982 1.00 15.34 104 ALA B C 1
ATOM 2021 O O . ALA B 1 103 ? 16.057 105.283 136.051 1.00 16.18 104 ALA B O 1
ATOM 2023 N N . GLN B 1 104 ? 15.943 104.374 133.985 1.00 13.24 105 GLN B N 1
ATOM 2024 C CA . GLN B 1 104 ? 17.265 103.749 134.091 1.00 11.96 105 GLN B CA 1
ATOM 2025 C C . GLN B 1 104 ? 18.342 104.804 134.282 1.00 13.25 105 GLN B C 1
ATOM 2026 O O . GLN B 1 104 ? 19.287 104.624 135.069 1.00 14.68 105 GLN B O 1
ATOM 2032 N N . ALA B 1 105 ? 18.206 105.900 133.543 1.00 10.34 106 ALA B N 1
ATOM 2033 C CA . ALA B 1 105 ? 19.187 106.973 133.607 1.00 12.77 106 ALA B CA 1
ATOM 2034 C C . ALA B 1 105 ? 19.149 107.661 134.962 1.00 15.01 106 ALA B C 1
ATOM 2035 O O . ALA B 1 105 ? 20.198 107.938 135.547 1.00 16.60 106 ALA B O 1
ATOM 2037 N N . LYS B 1 106 ? 17.946 107.943 135.455 1.00 14.27 107 LYS B N 1
ATOM 2038 C CA . LYS B 1 106 ? 17.801 108.630 136.730 1.00 15.94 107 LYS B CA 1
ATOM 2039 C C . LYS B 1 106 ? 18.348 107.781 137.868 1.00 18.49 107 LYS B C 1
ATOM 2040 O O . LYS B 1 106 ? 18.976 108.297 138.804 1.00 17.77 107 LYS B O 1
ATOM 2046 N N . LEU B 1 107 ? 18.132 106.474 137.775 1.00 16.00 108 LEU B N 1
ATOM 2047 C CA . LEU B 1 107 ? 18.653 105.564 138.782 1.00 12.64 108 LEU B CA 1
ATOM 2048 C C . LEU B 1 107 ? 20.180 105.518 138.735 1.00 16.11 108 LEU B C 1
ATOM 2049 O O . LEU B 1 107 ? 20.841 105.646 139.773 1.00 19.79 108 LEU B O 1
ATOM 2054 N N . VAL B 1 108 ? 20.742 105.358 137.537 1.00 15.62 109 VAL B N 1
ATOM 2055 C CA . VAL B 1 108 ? 22.195 105.376 137.376 1.00 13.62 109 VAL B CA 1
ATOM 2056 C C . VAL B 1 108 ? 22.803 106.680 137.896 1.00 12.77 109 VAL B C 1
ATOM 2057 O O . VAL B 1 108 ? 23.853 106.675 138.544 1.00 14.80 109 VAL B O 1
ATOM 2061 N N . LEU B 1 109 ? 22.128 107.794 137.641 1.00 13.17 110 LEU B N 1
ATOM 2062 C CA . LEU B 1 109 ? 22.570 109.074 138.191 1.00 15.27 110 LEU B CA 1
ATOM 2063 C C . LEU B 1 109 ? 22.560 109.070 139.725 1.00 17.12 110 LEU B C 1
ATOM 2064 O O . LEU B 1 109 ? 23.392 109.734 140.341 1.00 20.21 110 LEU B O 1
ATOM 2069 N N . GLN B 1 110 ? 21.636 108.326 140.339 1.00 15.82 111 GLN B N 1
ATOM 2070 C CA . GLN B 1 110 ? 21.654 108.158 141.800 1.00 20.96 111 GLN B CA 1
ATOM 2071 C C . GLN B 1 110 ? 22.861 107.334 142.245 1.00 18.57 111 GLN B C 1
ATOM 2072 O O . GLN B 1 110 ? 23.441 107.576 143.306 1.00 16.67 111 GLN B O 1
ATOM 2078 N N . ILE B 1 111 ? 23.220 106.349 141.427 1.00 16.43 112 ILE B N 1
ATOM 2079 C CA . ILE B 1 111 ? 24.329 105.457 141.729 1.00 17.30 112 ILE B CA 1
ATOM 2080 C C . ILE B 1 111 ? 25.664 106.181 141.572 1.00 19.86 112 ILE B C 1
ATOM 2081 O O . ILE B 1 111 ? 26.585 106.011 142.392 1.00 16.18 112 ILE B O 1
ATOM 2086 N N . ILE B 1 112 ? 25.759 106.987 140.514 1.00 15.33 113 ILE B N 1
ATOM 2087 C CA . ILE B 1 112 ? 26.966 107.756 140.250 1.00 16.60 113 ILE B CA 1
ATOM 2088 C C . ILE B 1 112 ? 27.304 108.656 141.442 1.00 15.73 113 ILE B C 1
ATOM 2089 O O . ILE B 1 112 ? 28.479 108.871 141.741 1.00 15.46 113 ILE B O 1
ATOM 2094 N N . LYS B 1 113 ? 26.283 109.146 142.144 1.00 14.03 114 LYS B N 1
ATOM 2095 C CA . LYS B 1 113 ? 26.515 109.931 143.362 1.00 19.65 114 LYS B CA 1
ATOM 2096 C C . LYS B 1 113 ? 27.297 109.159 144.433 1.00 18.66 114 LYS B C 1
ATOM 2097 O O . LYS B 1 113 ? 28.151 109.723 145.120 1.00 18.26 114 LYS B O 1
ATOM 2103 N N . LYS B 1 114 ? 27.015 107.865 144.546 1.00 17.03 115 LYS B N 1
ATOM 2104 C CA . LYS B 1 114 ? 27.549 107.051 145.626 1.00 14.84 115 LYS B CA 1
ATOM 2105 C C . LYS B 1 114 ? 28.947 106.486 145.349 1.00 18.07 115 LYS B C 1
ATOM 2106 O O . LYS B 1 114 ? 29.755 106.323 146.274 1.00 23.68 115 LYS B O 1
ATOM 2112 N N . LEU B 1 115 ? 29.229 106.222 144.078 1.00 12.65 116 LEU B N 1
ATOM 2113 C CA . LEU B 1 115 ? 30.492 105.617 143.634 1.00 16.43 116 LEU B CA 1
ATOM 2114 C C . LEU B 1 115 ? 31.811 106.144 144.249 1.00 20.40 116 LEU B C 1
ATOM 2115 O O . LEU B 1 115 ? 32.691 105.344 144.576 1.00 20.05 116 LEU B O 1
ATOM 2120 N N . PRO B 1 116 ? 31.958 107.476 144.427 1.00 23.26 117 PRO B N 1
ATOM 2121 C CA . PRO B 1 116 ? 33.202 107.926 145.075 1.00 19.79 117 PRO B CA 1
ATOM 2122 C C . PRO B 1 116 ? 33.309 107.501 146.549 1.00 23.58 117 PRO B C 1
ATOM 2123 O O . PRO B 1 116 ? 34.361 107.711 147.166 1.00 25.62 117 PRO B O 1
ATOM 2127 N N . ASN B 1 117 ? 32.242 106.916 147.094 1.00 21.66 118 ASN B N 1
ATOM 2128 C CA . ASN B 1 117 ? 32.235 106.450 148.479 1.00 20.00 118 ASN B CA 1
ATOM 2129 C C . ASN B 1 117 ? 31.981 104.945 148.644 1.00 18.75 118 ASN B C 1
ATOM 2130 O O . ASN B 1 117 ? 31.694 104.473 149.745 1.00 16.11 118 ASN B O 1
ATOM 2135 N N . THR B 1 118 ? 32.100 104.188 147.556 1.00 19.61 119 THR B N 1
ATOM 2136 C CA . THR B 1 118 ? 31.830 102.750 147.601 1.00 18.90 119 THR B CA 1
ATOM 2137 C C . THR B 1 118 ? 32.924 101.935 148.297 1.00 19.39 119 THR B C 1
ATOM 2138 O O . THR B 1 118 ? 32.888 100.701 148.275 1.00 18.31 119 THR B O 1
ATOM 2142 N N . LYS B 1 119 ? 33.899 102.612 148.897 1.00 16.99 120 LYS B N 1
ATOM 2143 C CA . LYS B 1 119 ? 34.844 101.925 149.771 1.00 20.20 120 LYS B CA 1
ATOM 2144 C C . LYS B 1 119 ? 34.157 101.622 151.098 1.00 18.50 120 LYS B C 1
ATOM 2145 O O . LYS B 1 119 ? 34.459 100.626 151.755 1.00 22.51 120 LYS B O 1
ATOM 2151 N N . ASP B 1 120 ? 33.216 102.483 151.471 1.00 16.68 121 ASP B N 1
ATOM 2152 C CA . ASP B 1 120 ? 32.336 102.226 152.600 1.00 16.88 121 ASP B CA 1
ATOM 2153 C C . ASP B 1 120 ? 31.359 101.119 152.214 1.00 18.41 121 ASP B C 1
ATOM 2154 O O . ASP B 1 120 ? 30.630 101.255 151.226 1.00 17.40 121 ASP B O 1
ATOM 2159 N N . PRO B 1 121 ? 31.334 100.025 152.997 1.00 21.36 122 PRO B N 1
ATOM 2160 C CA . PRO B 1 121 ? 30.456 98.876 152.738 1.00 20.60 122 PRO B CA 1
ATOM 2161 C C . PRO B 1 121 ? 28.972 99.235 152.695 1.00 18.32 122 PRO B C 1
ATOM 2162 O O . PRO B 1 121 ? 28.237 98.660 151.889 1.00 18.27 122 PRO B O 1
ATOM 2166 N N . SER B 1 122 ? 28.527 100.162 153.533 1.00 18.31 123 SER B N 1
ATOM 2167 C CA . SER B 1 122 ? 27.105 100.503 153.531 1.00 23.12 123 SER B CA 1
ATOM 2168 C C . SER B 1 122 ? 26.732 101.300 152.277 1.00 19.22 123 SER B C 1
ATOM 2169 O O . SER B 1 122 ? 25.633 101.157 151.747 1.00 18.25 123 SER B O 1
ATOM 2172 N N . VAL B 1 123 ? 27.660 102.119 151.791 1.00 19.27 124 VAL B N 1
ATOM 2173 C CA . VAL B 1 123 ? 27.434 102.874 150.559 1.00 18.79 124 VAL B CA 1
ATOM 2174 C C . VAL B 1 123 ? 27.439 101.954 149.328 1.00 16.10 124 VAL B C 1
ATOM 2175 O O . VAL B 1 123 ? 26.635 102.122 148.399 1.00 15.74 124 VAL B O 1
ATOM 2179 N N . LEU B 1 124 ? 28.339 100.977 149.335 1.00 13.56 125 LEU B N 1
ATOM 2180 C CA . LEU B 1 124 ? 28.376 99.965 148.285 1.00 17.96 125 LEU B CA 1
ATOM 2181 C C . LEU B 1 124 ? 27.057 99.200 148.235 1.00 16.22 125 LEU B C 1
ATOM 2182 O O . LEU B 1 124 ? 26.567 98.830 147.164 1.00 15.75 125 LEU B O 1
ATOM 2187 N N . MET B 1 125 ? 26.500 98.954 149.412 1.00 16.20 126 MET B N 1
ATOM 2188 C CA . MET B 1 125 ? 25.271 98.197 149.538 1.00 18.57 126 MET B CA 1
ATOM 2189 C C . MET B 1 125 ? 24.098 99.005 148.987 1.00 16.90 126 MET B C 1
ATOM 2190 O O . MET B 1 125 ? 23.185 98.451 148.376 1.00 17.43 126 MET B O 1
ATOM 2195 N N . GLU B 1 126 ? 24.127 100.318 149.197 1.00 14.88 127 GLU B N 1
ATOM 2196 C CA . GLU B 1 126 ? 23.092 101.190 148.651 1.00 15.08 127 GLU B CA 1
ATOM 2197 C C . GLU B 1 126 ? 23.146 101.199 147.130 1.00 15.19 127 GLU B C 1
ATOM 2198 O O . GLU B 1 126 ? 22.114 101.114 146.459 1.00 12.87 127 GLU B O 1
ATOM 2204 N N . ALA B 1 127 ? 24.356 101.310 146.589 1.00 15.65 128 ALA B N 1
ATOM 2205 C CA . ALA B 1 127 ? 24.536 101.316 145.141 1.00 14.82 128 ALA B CA 1
ATOM 2206 C C . ALA B 1 127 ? 24.122 99.969 144.566 1.00 15.00 128 ALA B C 1
ATOM 2207 O O . ALA B 1 127 ? 23.530 99.905 143.487 1.00 12.85 128 ALA B O 1
ATOM 2209 N N . ALA B 1 128 ? 24.425 98.899 145.302 1.00 15.11 129 ALA B N 1
ATOM 2210 C CA . ALA B 1 128 ? 24.079 97.547 144.865 1.00 16.61 129 ALA B CA 1
ATOM 2211 C C . ALA B 1 128 ? 22.571 97.327 144.870 1.00 15.56 129 ALA B C 1
ATOM 2212 O O . ALA B 1 128 ? 22.032 96.682 143.967 1.00 19.82 129 ALA B O 1
ATOM 2214 N N . LEU B 1 129 ? 21.894 97.860 145.881 1.00 13.85 130 LEU B N 1
ATOM 2215 C CA . LEU B 1 129 ? 20.436 97.784 145.931 1.00 16.41 130 LEU B CA 1
ATOM 2216 C C . LEU B 1 129 ? 19.810 98.584 144.805 1.00 14.66 130 LEU B C 1
ATOM 2217 O O . LEU B 1 129 ? 18.758 98.212 144.285 1.00 15.23 130 LEU B O 1
ATOM 2222 N N . LEU B 1 130 ? 20.453 99.691 144.442 1.00 15.32 131 LEU B N 1
ATOM 2223 C CA . LEU B 1 130 ? 19.949 100.545 143.373 1.00 13.98 131 LEU B CA 1
ATOM 2224 C C . LEU B 1 130 ? 20.162 99.883 142.027 1.00 14.63 131 LEU B C 1
ATOM 2225 O O . LEU B 1 130 ? 19.315 99.970 141.138 1.00 17.58 131 LEU B O 1
ATOM 2230 N N . ALA B 1 131 ? 21.303 99.220 141.880 1.00 14.71 132 ALA B N 1
ATOM 2231 C CA . ALA B 1 131 ? 21.597 98.490 140.656 1.00 15.52 132 ALA B CA 1
ATOM 2232 C C . ALA B 1 131 ? 20.550 97.403 140.436 1.00 15.91 132 ALA B C 1
ATOM 2233 O O . ALA B 1 131 ? 20.132 97.159 139.299 1.00 10.43 132 ALA B O 1
ATOM 2235 N N . ASP B 1 132 ? 20.130 96.755 141.525 1.00 17.16 133 ASP B N 1
ATOM 2236 C CA . ASP B 1 132 ? 19.112 95.711 141.440 1.00 19.17 133 ASP B CA 1
ATOM 2237 C C . ASP B 1 132 ? 17.852 96.262 140.798 1.00 13.85 133 ASP B C 1
ATOM 2238 O O . ASP B 1 132 ? 17.251 95.618 139.938 1.00 16.58 133 ASP B O 1
ATOM 2243 N N . LYS B 1 133 ? 17.486 97.477 141.183 1.00 11.34 134 LYS B N 1
ATOM 2244 C CA . LYS B 1 133 ? 16.280 98.107 140.657 1.00 16.10 134 LYS B CA 1
ATOM 2245 C C . LYS B 1 133 ? 16.368 98.489 139.173 1.00 15.38 134 LYS B C 1
ATOM 2246 O O . LYS B 1 133 ? 15.346 98.607 138.491 1.00 13.21 134 LYS B O 1
ATOM 2252 N N . VAL B 1 134 ? 17.584 98.694 138.673 1.00 18.18 135 VAL B N 1
ATOM 2253 C CA . VAL B 1 134 ? 17.768 99.013 137.258 1.00 12.53 135 VAL B CA 1
ATOM 2254 C C . VAL B 1 134 ? 17.599 97.727 136.472 1.00 14.22 135 VAL B C 1
ATOM 2255 O O . VAL B 1 134 ? 17.059 97.725 135.358 1.00 17.90 135 VAL B O 1
ATOM 2259 N N . GLY B 1 135 ? 18.039 96.624 137.073 1.00 14.91 136 GLY B N 1
ATOM 2260 C CA . GLY B 1 135 ? 17.945 95.317 136.443 1.00 14.49 136 GLY B CA 1
ATOM 2261 C C . GLY B 1 135 ? 16.503 94.900 136.244 1.00 17.62 136 GLY B C 1
ATOM 2262 O O . GLY B 1 135 ? 16.203 94.142 135.311 1.00 15.33 136 GLY B O 1
ATOM 2263 N N . LEU B 1 136 ? 15.618 95.398 137.114 1.00 14.61 137 LEU B N 1
ATOM 2264 C CA . LEU B 1 136 ? 14.180 95.142 136.987 1.00 14.39 137 LEU B CA 1
ATOM 2265 C C . LEU B 1 136 ? 13.533 95.900 135.825 1.00 13.69 137 LEU B C 1
ATOM 2266 O O . LEU B 1 136 ? 12.436 95.558 135.398 1.00 16.17 137 LEU B O 1
ATOM 2271 N N . LEU B 1 137 ? 14.205 96.934 135.330 1.00 13.81 138 LEU B N 1
ATOM 2272 C CA . LEU B 1 137 ? 13.680 97.731 134.225 1.00 14.67 138 LEU B CA 1
ATOM 2273 C C . LEU B 1 137 ? 14.146 97.220 132.855 1.00 16.06 138 LEU B C 1
ATOM 2274 O O . LEU B 1 137 ? 13.596 97.604 131.815 1.00 19.49 138 LEU B O 1
ATOM 2279 N N . THR B 1 138 ? 15.151 96.348 132.858 1.00 15.34 139 THR B N 1
ATOM 2280 C CA . THR B 1 138 ? 15.716 95.830 131.615 1.00 17.62 139 THR B CA 1
ATOM 2281 C C . THR B 1 138 ? 15.012 94.558 131.145 1.00 20.36 139 THR B C 1
ATOM 2282 O O . THR B 1 138 ? 14.100 94.059 131.814 1.00 18.95 139 THR B O 1
ATOM 2286 N N . ASP B 1 139 ? 15.453 94.042 129.997 1.00 21.43 140 ASP B N 1
ATOM 2287 C CA . ASP B 1 139 ? 14.873 92.842 129.400 1.00 21.65 140 ASP B CA 1
ATOM 2288 C C . ASP B 1 139 ? 15.676 91.583 129.726 1.00 25.46 140 ASP B C 1
ATOM 2289 O O . ASP B 1 139 ? 15.303 90.479 129.317 1.00 31.62 140 ASP B O 1
ATOM 2294 N N . GLY B 1 140 ? 16.777 91.747 130.454 1.00 22.78 141 GLY B N 1
ATOM 2295 C CA . GLY B 1 140 ? 17.649 90.626 130.763 1.00 23.91 141 GLY B CA 1
ATOM 2296 C C . GLY B 1 140 ? 16.982 89.509 131.547 1.00 32.20 141 GLY B C 1
ATOM 2297 O O . GLY B 1 140 ? 16.137 89.763 132.412 1.00 29.26 141 GLY B O 1
ATOM 2298 N N . LYS B 1 141 ? 17.349 88.270 131.230 1.00 33.57 142 LYS B N 1
ATOM 2299 C CA . LYS B 1 141 ? 16.910 87.126 132.018 1.00 43.12 142 LYS B CA 1
ATOM 2300 C C . LYS B 1 141 ? 18.113 86.519 132.742 1.00 42.35 142 LYS B C 1
ATOM 2301 O O . LYS B 1 141 ? 17.961 85.707 133.655 1.00 44.40 142 LYS B O 1
ATOM 2307 N N . LYS B 1 142 ? 19.305 86.954 132.344 1.00 36.93 143 LYS B N 1
ATOM 2308 C CA . LYS B 1 142 ? 20.549 86.271 132.691 1.00 36.35 143 LYS B CA 1
ATOM 2309 C C . LYS B 1 142 ? 21.239 86.769 133.972 1.00 33.73 143 LYS B C 1
ATOM 2310 O O . LYS B 1 142 ? 22.211 86.154 134.431 1.00 34.53 143 LYS B O 1
ATOM 2316 N N . ARG B 1 143 ? 20.758 87.870 134.546 1.00 28.35 144 ARG B N 1
ATOM 2317 C CA . ARG B 1 143 ? 21.454 88.474 135.688 1.00 26.16 144 ARG B CA 1
ATOM 2318 C C . ARG B 1 143 ? 21.361 87.631 136.973 1.00 30.53 144 ARG B C 1
ATOM 2319 O O . ARG B 1 143 ? 20.271 87.360 137.499 1.00 27.17 144 ARG B O 1
ATOM 2327 N N . THR B 1 144 ? 22.531 87.198 137.445 1.00 25.62 145 THR B N 1
ATOM 2328 C CA . THR B 1 144 ? 22.636 86.287 138.581 1.00 23.42 145 THR B CA 1
ATOM 2329 C C . THR B 1 144 ? 23.362 86.903 139.772 1.00 21.02 145 THR B C 1
ATOM 2330 O O . THR B 1 144 ? 23.284 86.377 140.888 1.00 21.97 145 THR B O 1
ATOM 2334 N N . ILE B 1 145 ? 24.067 88.010 139.541 1.00 17.83 146 ILE B N 1
ATOM 2335 C CA . ILE B 1 145 ? 24.748 88.704 140.635 1.00 17.39 146 ILE B CA 1
ATOM 2336 C C . ILE B 1 145 ? 23.871 89.837 141.184 1.00 16.24 146 ILE B C 1
ATOM 2337 O O . ILE B 1 145 ? 23.752 90.893 140.565 1.00 16.00 146 ILE B O 1
ATOM 2342 N N . LEU B 1 146 ? 23.261 89.607 142.348 1.00 19.32 147 LEU B N 1
ATOM 2343 C CA . LEU B 1 146 ? 22.290 90.541 142.925 1.00 21.80 147 LEU B CA 1
ATOM 2344 C C . LEU B 1 146 ? 22.756 91.176 144.242 1.00 20.45 147 LEU B C 1
ATOM 2345 O O . LEU B 1 146 ? 23.812 90.823 144.767 1.00 19.95 147 LEU B O 1
ATOM 2350 N N . ALA B 1 147 ? 21.955 92.105 144.767 1.00 22.43 148 ALA B N 1
ATOM 2351 C CA . ALA B 1 147 ? 22.255 92.809 146.017 1.00 22.60 148 ALA B CA 1
ATOM 2352 C C . ALA B 1 147 ? 22.469 91.848 147.185 1.00 26.64 148 ALA B C 1
ATOM 2353 O O . ALA B 1 147 ? 23.336 92.070 148.034 1.00 26.71 148 ALA B O 1
ATOM 2355 N N . GLU B 1 148 ? 21.671 90.784 147.219 1.00 31.86 149 GLU B N 1
ATOM 2356 C CA . GLU B 1 148 ? 21.727 89.798 148.294 1.00 31.10 149 GLU B CA 1
ATOM 2357 C C . GLU B 1 148 ? 23.099 89.118 148.366 1.00 27.80 149 GLU B C 1
ATOM 2358 O O . GLU B 1 148 ? 23.558 88.743 149.449 1.00 29.87 149 GLU B O 1
ATOM 2364 N N . ASN B 1 149 ? 23.757 88.978 147.217 1.00 23.00 150 ASN B N 1
ATOM 2365 C CA . ASN B 1 149 ? 25.075 88.353 147.163 1.00 26.76 150 ASN B CA 1
ATOM 2366 C C . ASN B 1 149 ? 26.157 89.249 147.763 1.00 28.49 150 ASN B C 1
ATOM 2367 O O . ASN B 1 149 ? 27.100 88.768 148.413 1.00 21.93 150 ASN B O 1
ATOM 2372 N N . VAL B 1 150 ? 26.012 90.554 147.545 1.00 26.31 151 VAL B N 1
ATOM 2373 C CA . VAL B 1 150 ? 26.902 91.528 148.155 1.00 24.51 151 VAL B CA 1
ATOM 2374 C C . VAL B 1 150 ? 26.699 91.537 149.670 1.00 26.13 151 VAL B C 1
ATOM 2375 O O . VAL B 1 150 ? 27.674 91.519 150.434 1.00 24.24 151 VAL B O 1
ATOM 2379 N N . ARG B 1 151 ? 25.435 91.551 150.098 1.00 22.02 152 ARG B N 1
ATOM 2380 C CA . ARG B 1 151 ? 25.106 91.575 151.522 1.00 20.94 152 ARG B CA 1
ATOM 2381 C C . ARG B 1 151 ? 25.725 90.378 152.253 1.00 24.26 152 ARG B C 1
ATOM 2382 O O . ARG B 1 151 ? 26.366 90.540 153.299 1.00 29.35 152 ARG B O 1
ATOM 2390 N N . GLU B 1 152 ? 25.576 89.184 151.687 1.00 21.32 153 GLU B N 1
ATOM 2391 C CA . GLU B 1 152 ? 26.128 87.990 152.323 1.00 20.97 153 GLU B CA 1
ATOM 2392 C C . GLU B 1 152 ? 27.657 87.996 152.344 1.00 24.80 153 GLU B C 1
ATOM 2393 O O . GLU B 1 152 ? 28.269 87.581 153.335 1.00 28.17 153 GLU B O 1
ATOM 2399 N N . CYS B 1 153 ? 28.274 88.480 151.267 1.00 24.38 154 CYS B N 1
ATOM 2400 C CA . CYS B 1 153 ? 29.732 88.581 151.223 1.00 21.56 154 CYS B CA 1
ATOM 2401 C C . CYS B 1 153 ? 30.257 89.560 152.276 1.00 23.19 154 CYS B C 1
ATOM 2402 O O . CYS B 1 153 ? 31.171 89.233 153.035 1.00 26.11 154 CYS B O 1
ATOM 2405 N N . LEU B 1 154 ? 29.677 90.756 152.317 1.00 23.92 155 LEU B N 1
ATOM 2406 C CA . LEU B 1 154 ? 30.094 91.786 153.264 1.00 24.11 155 LEU B CA 1
ATOM 2407 C C . LEU B 1 154 ? 30.000 91.300 154.700 1.00 24.76 155 LEU B C 1
ATOM 2408 O O . LEU B 1 154 ? 30.851 91.625 155.522 1.00 27.95 155 LEU B O 1
ATOM 2413 N N . LYS B 1 155 ? 28.964 90.522 154.997 1.00 25.14 156 LYS B N 1
ATOM 2414 C CA . LYS B 1 155 ? 28.793 89.954 156.331 1.00 27.37 156 LYS B CA 1
ATOM 2415 C C . LYS B 1 155 ? 29.922 88.971 156.619 1.00 26.03 156 LYS B C 1
ATOM 2416 O O . LYS B 1 155 ? 30.552 89.022 157.681 1.00 26.04 156 LYS B O 1
ATOM 2422 N N . LYS B 1 156 ? 30.173 88.095 155.649 1.00 24.49 157 LYS B N 1
ATOM 2423 C CA . LYS B 1 156 ? 31.280 87.142 155.692 1.00 27.13 157 LYS B CA 1
ATOM 2424 C C . LYS B 1 156 ? 32.628 87.837 155.921 1.00 28.66 157 LYS B C 1
ATOM 2425 O O . LYS B 1 156 ? 33.503 87.292 156.606 1.00 23.03 157 LYS B O 1
ATOM 2431 N N . LEU B 1 157 ? 32.789 89.031 155.343 1.00 24.49 158 LEU B N 1
ATOM 2432 C CA . LEU B 1 157 ? 34.042 89.789 155.453 1.00 24.71 158 LEU B CA 1
ATOM 2433 C C . LEU B 1 157 ? 34.213 90.506 156.804 1.00 29.89 158 LEU B C 1
ATOM 2434 O O . LEU B 1 157 ? 35.274 91.070 157.080 1.00 32.45 158 LEU B O 1
ATOM 2439 N N . GLY B 1 158 ? 33.174 90.491 157.636 1.00 25.95 159 GLY B N 1
ATOM 2440 C CA . GLY B 1 158 ? 33.260 91.087 158.957 1.00 20.63 159 GLY B CA 1
ATOM 2441 C C . GLY B 1 158 ? 32.599 92.448 159.068 1.00 23.03 159 GLY B C 1
ATOM 2442 O O . GLY B 1 158 ? 32.638 93.081 160.130 1.00 23.75 159 GLY B O 1
ATOM 2443 N N . HIS B 1 159 ? 31.983 92.895 157.979 1.00 20.25 160 HIS B N 1
ATOM 2444 C CA . HIS B 1 159 ? 31.343 94.212 157.936 1.00 26.42 160 HIS B CA 1
ATOM 2445 C C . HIS B 1 159 ? 29.913 94.205 158.486 1.00 26.91 160 HIS B C 1
ATOM 2446 O O . HIS B 1 159 ? 29.287 93.148 158.607 1.00 25.92 160 HIS B O 1
ATOM 2453 N N . VAL B 1 160 ? 29.415 95.399 158.813 1.00 27.66 161 VAL B N 1
ATOM 2454 C CA . VAL B 1 160 ? 28.074 95.596 159.368 1.00 29.41 161 VAL B CA 1
ATOM 2455 C C . VAL B 1 160 ? 27.317 96.530 158.434 1.00 34.03 161 VAL B C 1
ATOM 2456 O O . VAL B 1 160 ? 27.851 97.577 158.052 1.00 33.11 161 VAL B O 1
ATOM 2460 N N . VAL B 1 161 ? 26.084 96.176 158.064 1.00 34.75 162 VAL B N 1
ATOM 2461 C CA . VAL B 1 161 ? 25.382 96.940 157.025 1.00 41.69 162 VAL B CA 1
ATOM 2462 C C . VAL B 1 161 ? 23.918 97.332 157.296 1.00 48.34 162 VAL B C 1
ATOM 2463 O O . VAL B 1 161 ? 23.621 98.515 157.500 1.00 51.92 162 VAL B O 1
ATOM 2467 N N . SER B 1 162 ? 23.017 96.349 157.279 1.00 50.41 163 SER B N 1
ATOM 2468 C CA . SER B 1 162 ? 21.568 96.607 157.225 1.00 45.39 163 SER B CA 1
ATOM 2469 C C . SER B 1 162 ? 21.038 97.522 158.326 1.00 54.41 163 SER B C 1
ATOM 2470 O O . SER B 1 162 ? 19.838 97.539 158.599 1.00 52.02 163 SER B O 1
#

Radius of gyration: 24.11 Å; Cα contacts (8 Å, |Δi|>4): 543; chains: 2; bounding box: 50×38×82 Å

Solvent-accessible surface area: 17171 Å² total; per-residue (Å²): 124,154,115,55,63,48,81,17,0,10,0,0,0,0,0,1,17,37,11,34,1,22,0,67,6,19,62,86,151,133,92,158,13,80,35,45,3,76,1,10,0,14,0,59,27,43,38,114,67,36,102,2,0,78,63,0,56,173,38,7,70,36,21,88,35,128,141,69,161,85,47,48,0,21,0,28,2,80,27,19,122,44,0,79,64,1,0,92,63,0,30,84,30,0,73,32,32,100,54,11,0,107,38,0,20,65,0,14,144,60,38,111,80,37,191,70,23,43,28,2,3,72,0,0,80,38,0,37,127,0,16,148,83,41,133,56,192,184,74,110,58,71,4,119,60,0,105,106,27,0,162,183,73,61,71,139,85,143,140,118,65,58,46,76,19,0,9,0,0,0,0,0,2,15,34,10,32,1,20,0,66,7,17,68,88,144,129,91,159,13,72,34,47,4,75,1,9,0,13,0,60,27,46,41,111,66,33,102,2,0,83,62,0,56,176,40,10,67,36,22,89,34,128,138,67,159,88,43,49,0,20,0,27,2,75,31,19,126,46,0,75,70,1,0,93,61,0,28,82,30,0,77,32,33,99,53,12,0,98,36,0,18,61,0,15,140,59,39,111,85,34,193,66,27,41,26,2,3,71,0,0,82,36,0,37,129,0,14,148,80,42,150,61,210,188,76,110,64,71,4,118,59,0,78,101,25,0,165,186,73,63,68,140,44,124

Organism: Chlorella vulgaris (NCBI:txid3077)